Protein AF-A0A2L0ESJ8-F1 (afdb_monomer_lite)

Structure (mmCIF, N/CA/C/O backbone):
data_AF-A0A2L0ESJ8-F1
#
_entry.id   AF-A0A2L0ESJ8-F1
#
loop_
_atom_site.group_PDB
_atom_site.id
_atom_site.type_symbol
_atom_site.label_atom_id
_atom_site.label_alt_id
_atom_site.label_comp_id
_atom_site.label_asym_id
_atom_site.label_entity_id
_atom_site.label_seq_id
_atom_site.pdbx_PDB_ins_code
_atom_site.Cartn_x
_atom_site.Cartn_y
_atom_site.Cartn_z
_atom_site.occupancy
_atom_site.B_iso_or_equiv
_atom_site.auth_seq_id
_atom_site.auth_comp_id
_atom_site.auth_asym_id
_atom_site.auth_atom_id
_atom_site.pdbx_PDB_model_num
ATOM 1 N N . MET A 1 1 ? 37.384 6.787 6.455 1.00 62.94 1 MET A N 1
ATOM 2 C CA . MET A 1 1 ? 38.766 6.281 6.594 1.00 62.94 1 MET A CA 1
ATOM 3 C C . MET A 1 1 ? 39.810 7.393 6.524 1.00 62.94 1 MET A C 1
ATOM 5 O O . MET A 1 1 ? 40.419 7.627 7.553 1.00 62.94 1 MET A O 1
ATOM 9 N N . LEU A 1 2 ? 39.998 8.112 5.405 1.00 69.38 2 LEU A N 1
ATOM 10 C CA . LEU A 1 2 ? 41.003 9.197 5.322 1.00 69.38 2 LEU A CA 1
ATOM 11 C C . LEU A 1 2 ? 40.814 10.285 6.403 1.00 69.38 2 LEU A C 1
ATOM 13 O O . LEU A 1 2 ? 41.789 10.764 6.967 1.00 69.38 2 LEU A O 1
ATOM 17 N N . ASP A 1 3 ? 39.564 10.606 6.761 1.00 67.75 3 ASP A N 1
ATOM 18 C CA . ASP A 1 3 ? 39.248 11.543 7.859 1.00 67.75 3 ASP A CA 1
ATOM 19 C C . ASP A 1 3 ? 39.531 10.955 9.253 1.00 67.75 3 ASP A C 1
ATOM 21 O O . ASP A 1 3 ? 39.924 11.665 10.174 1.00 67.75 3 ASP A O 1
ATOM 25 N N . ALA A 1 4 ? 39.332 9.640 9.399 1.00 60.56 4 ALA A N 1
ATOM 26 C CA . ALA A 1 4 ? 39.437 8.923 10.670 1.00 60.56 4 ALA A CA 1
ATOM 27 C C . ALA A 1 4 ? 40.888 8.553 11.014 1.00 60.56 4 ALA A C 1
ATOM 29 O O . ALA A 1 4 ? 41.285 8.648 12.168 1.00 60.56 4 ALA A O 1
ATOM 30 N N . LEU A 1 5 ? 41.675 8.157 10.010 1.00 60.28 5 LEU A N 1
ATOM 31 C CA . LEU A 1 5 ? 43.070 7.747 10.163 1.00 60.28 5 LEU A CA 1
ATOM 32 C C . LEU A 1 5 ? 44.046 8.907 9.932 1.00 60.28 5 LEU A C 1
ATOM 34 O O . LEU A 1 5 ? 45.167 8.846 10.416 1.00 60.28 5 LEU A O 1
ATOM 38 N N . ARG A 1 6 ? 43.639 9.965 9.209 1.00 65.56 6 ARG A N 1
ATOM 39 C CA . ARG A 1 6 ? 44.486 11.118 8.830 1.00 65.56 6 ARG A CA 1
ATOM 40 C C . ARG A 1 6 ? 45.819 10.742 8.162 1.00 65.56 6 ARG A C 1
ATOM 42 O O . ARG A 1 6 ? 46.753 11.537 8.167 1.00 65.56 6 ARG A O 1
ATOM 49 N N . VAL A 1 7 ? 45.898 9.553 7.564 1.00 71.25 7 VAL A N 1
ATOM 50 C CA . VAL A 1 7 ? 47.066 9.077 6.812 1.00 71.25 7 VAL A CA 1
ATOM 51 C C . VAL A 1 7 ? 46.772 9.185 5.311 1.00 71.25 7 VAL A C 1
ATOM 53 O O . VAL A 1 7 ? 45.700 8.742 4.889 1.00 71.25 7 VAL A O 1
ATOM 56 N N . PRO A 1 8 ? 47.685 9.754 4.500 1.00 73.94 8 PRO A N 1
ATOM 57 C CA . PRO A 1 8 ? 47.540 9.784 3.049 1.00 73.94 8 PRO A CA 1
ATOM 58 C C . PRO A 1 8 ? 47.730 8.385 2.443 1.00 73.94 8 PRO A C 1
ATOM 60 O O . PRO A 1 8 ? 48.713 7.699 2.730 1.00 73.94 8 PRO A O 1
ATOM 63 N N . MET A 1 9 ? 46.802 7.961 1.586 1.00 75.56 9 MET A N 1
ATOM 64 C CA . MET A 1 9 ? 46.769 6.606 1.013 1.00 75.56 9 MET A CA 1
ATOM 65 C C . MET A 1 9 ? 46.593 6.648 -0.502 1.00 75.56 9 MET A C 1
ATOM 67 O O . MET A 1 9 ? 45.941 7.552 -1.023 1.00 75.56 9 MET A O 1
ATOM 71 N N . THR A 1 10 ? 47.148 5.679 -1.225 1.00 78.25 10 THR A N 1
ATOM 72 C CA . THR A 1 10 ? 46.890 5.549 -2.668 1.00 78.25 10 THR A CA 1
ATOM 73 C C . THR A 1 10 ? 45.455 5.074 -2.921 1.00 78.25 10 THR A C 1
ATOM 75 O O . THR A 1 10 ? 44.814 4.489 -2.047 1.00 78.25 10 THR A O 1
ATOM 78 N N . ALA A 1 11 ? 44.928 5.300 -4.128 1.00 71.06 11 ALA A N 1
ATOM 79 C CA . ALA A 1 11 ? 43.601 4.797 -4.501 1.00 71.06 11 ALA A CA 1
ATOM 80 C C . ALA A 1 11 ? 43.500 3.264 -4.365 1.00 71.06 11 ALA A C 1
ATOM 82 O O . ALA A 1 11 ? 42.467 2.749 -3.949 1.00 71.06 11 ALA A O 1
ATOM 83 N N . GLU A 1 12 ? 44.590 2.549 -4.649 1.00 69.62 12 GLU A N 1
ATOM 84 C CA . GLU A 1 12 ? 44.679 1.093 -4.525 1.00 69.62 12 GLU A CA 1
ATOM 85 C C . GLU A 1 12 ? 44.703 0.629 -3.060 1.00 69.62 12 GLU A C 1
ATOM 87 O O . GLU A 1 12 ? 44.015 -0.328 -2.706 1.00 69.62 12 GLU A O 1
ATOM 92 N N . GLU A 1 13 ? 45.412 1.340 -2.177 1.00 69.94 13 GLU A N 1
ATOM 93 C CA . GLU A 1 13 ? 45.388 1.088 -0.729 1.00 69.94 13 GLU A CA 1
ATOM 94 C C . GLU A 1 13 ? 43.987 1.332 -0.145 1.00 69.94 13 GLU A C 1
ATOM 96 O O . GLU A 1 13 ? 43.500 0.536 0.660 1.00 69.94 13 GLU A O 1
ATOM 101 N N . ILE A 1 14 ? 43.307 2.397 -0.588 1.00 72.31 14 ILE A N 1
ATOM 102 C CA . ILE A 1 14 ? 41.934 2.714 -0.176 1.00 72.31 14 ILE A CA 1
ATOM 103 C C . ILE A 1 14 ? 40.966 1.626 -0.646 1.00 72.31 14 ILE A C 1
ATOM 105 O O . ILE A 1 14 ? 40.153 1.147 0.143 1.00 72.31 14 ILE A O 1
ATOM 109 N N . GLU A 1 15 ? 41.070 1.202 -1.905 1.00 68.88 15 GLU A N 1
ATOM 110 C CA . GLU A 1 15 ? 40.248 0.124 -2.457 1.00 68.88 15 GLU A CA 1
ATOM 111 C C . GLU A 1 15 ? 40.464 -1.202 -1.740 1.00 68.88 15 GLU A C 1
ATOM 113 O O . GLU A 1 15 ? 39.500 -1.902 -1.431 1.00 68.88 15 GLU A O 1
ATOM 118 N N . THR A 1 16 ? 41.720 -1.531 -1.447 1.00 69.06 16 THR A N 1
ATOM 119 C CA . THR A 1 16 ? 42.097 -2.755 -0.736 1.00 69.06 16 THR A CA 1
ATOM 120 C C . THR A 1 16 ? 41.561 -2.740 0.693 1.00 69.06 16 THR A C 1
ATOM 122 O O . THR A 1 16 ? 41.024 -3.738 1.168 1.00 69.06 16 THR A O 1
ATOM 125 N N . PHE A 1 17 ? 41.625 -1.595 1.372 1.00 61.38 17 PHE A N 1
ATOM 126 C CA . PHE A 1 17 ? 41.083 -1.450 2.718 1.00 61.38 17 PHE A CA 1
ATOM 127 C C . PHE A 1 17 ? 39.553 -1.540 2.743 1.00 61.38 17 PHE A C 1
ATOM 129 O O . PHE A 1 17 ? 38.984 -2.250 3.572 1.00 61.38 17 PHE A O 1
ATOM 136 N N . LEU A 1 18 ? 38.869 -0.866 1.814 1.00 63.09 18 LEU A N 1
ATOM 137 C CA . LEU A 1 18 ? 37.414 -0.963 1.686 1.00 63.09 18 LEU A CA 1
ATOM 138 C C . LEU A 1 18 ? 36.977 -2.382 1.282 1.00 63.09 18 LEU A C 1
ATOM 140 O O . LEU A 1 18 ? 35.897 -2.812 1.686 1.00 63.09 18 LEU A O 1
ATOM 144 N N . ALA A 1 19 ? 37.835 -3.136 0.579 1.00 64.19 19 ALA A N 1
ATOM 145 C CA . ALA A 1 19 ? 37.666 -4.572 0.325 1.00 64.19 19 ALA A CA 1
ATOM 146 C C . ALA A 1 19 ? 37.577 -5.424 1.570 1.00 64.19 19 ALA A C 1
ATOM 148 O O . ALA A 1 19 ? 36.774 -6.351 1.594 1.00 64.19 19 ALA A O 1
ATOM 149 N N . GLY A 1 20 ? 38.361 -5.094 2.590 1.00 54.94 20 GLY A N 1
ATOM 150 C CA . GLY A 1 20 ? 38.330 -5.812 3.855 1.00 54.94 20 GLY A CA 1
ATOM 151 C C . GLY A 1 20 ? 37.110 -5.496 4.722 1.00 54.94 20 GLY A C 1
ATOM 152 O O . GLY A 1 20 ? 36.836 -6.245 5.652 1.00 54.94 20 GLY A O 1
ATOM 153 N N . LEU A 1 21 ? 36.387 -4.402 4.453 1.00 52.81 21 LEU A N 1
ATOM 154 C CA . LEU A 1 21 ? 35.289 -3.932 5.309 1.00 52.81 21 LEU A CA 1
ATOM 155 C C . LEU A 1 21 ? 33.895 -4.210 4.747 1.00 52.81 21 LEU A C 1
ATOM 157 O O . LEU A 1 21 ? 32.955 -4.360 5.523 1.00 52.81 21 LEU A O 1
ATOM 161 N N . THR A 1 22 ? 33.736 -4.238 3.423 1.00 47.44 22 THR A N 1
ATOM 162 C CA . THR A 1 22 ? 32.439 -4.497 2.789 1.00 47.44 22 THR A CA 1
ATOM 163 C C . THR A 1 22 ? 32.584 -4.946 1.334 1.00 47.44 22 THR A C 1
ATOM 165 O O . THR A 1 22 ? 33.368 -4.398 0.549 1.00 47.44 22 THR A O 1
ATOM 168 N N . THR A 1 23 ? 31.779 -5.938 0.955 1.00 50.53 23 THR A N 1
ATOM 169 C CA . THR A 1 23 ? 31.648 -6.460 -0.413 1.00 50.53 23 THR A CA 1
ATOM 170 C C . THR A 1 23 ? 30.787 -5.562 -1.307 1.00 50.53 23 THR A C 1
ATOM 172 O O . THR A 1 23 ? 30.939 -5.590 -2.527 1.00 50.53 23 THR A O 1
ATOM 175 N N . TYR A 1 24 ? 29.931 -4.718 -0.722 1.00 46.62 24 TYR A N 1
ATOM 176 C CA . TYR A 1 24 ? 29.058 -3.789 -1.441 1.00 46.62 24 TYR A CA 1
ATOM 177 C C . TYR A 1 24 ? 29.695 -2.399 -1.492 1.00 46.62 24 TYR A C 1
ATOM 179 O O . TYR A 1 24 ? 29.490 -1.574 -0.599 1.00 46.62 24 TYR A O 1
ATOM 187 N N . ARG A 1 25 ? 30.487 -2.131 -2.537 1.00 59.00 25 ARG A N 1
ATOM 188 C CA . ARG A 1 25 ? 31.046 -0.794 -2.781 1.00 59.00 25 ARG A CA 1
ATOM 189 C C . ARG A 1 25 ? 31.186 -0.463 -4.261 1.00 59.00 25 ARG A C 1
ATOM 191 O O . ARG A 1 25 ? 31.434 -1.338 -5.089 1.00 59.00 25 ARG A O 1
ATOM 198 N N . GLU A 1 26 ? 31.091 0.825 -4.572 1.00 56.50 26 GLU A N 1
ATOM 199 C CA . GLU A 1 26 ? 31.509 1.355 -5.867 1.00 56.50 26 GLU A CA 1
ATOM 200 C C . GLU A 1 26 ? 33.034 1.467 -5.908 1.00 56.50 26 GLU A C 1
ATOM 202 O O . GLU A 1 26 ? 33.638 2.035 -4.999 1.00 56.50 26 GLU A O 1
ATOM 207 N N . ARG A 1 27 ? 33.654 0.936 -6.968 1.00 59.41 27 ARG A N 1
ATOM 208 C CA . ARG A 1 27 ? 35.095 1.095 -7.192 1.00 59.41 27 ARG A CA 1
ATOM 209 C C . ARG A 1 27 ? 35.412 2.548 -7.537 1.00 59.41 27 ARG A C 1
ATOM 211 O O . ARG A 1 27 ? 34.757 3.144 -8.395 1.00 59.41 27 ARG A O 1
ATOM 218 N N . LEU A 1 28 ? 36.462 3.086 -6.930 1.00 58.44 28 LEU A N 1
ATOM 219 C CA . LEU A 1 28 ? 37.058 4.372 -7.255 1.00 58.44 28 LEU A CA 1
ATOM 220 C C . LEU A 1 28 ? 37.534 4.351 -8.712 1.00 58.44 28 LEU A C 1
ATOM 222 O O . LEU A 1 28 ? 38.564 3.779 -9.058 1.00 58.44 28 LEU A O 1
ATOM 226 N N . GLY A 1 29 ? 36.735 4.963 -9.582 1.00 54.94 29 GLY A N 1
ATOM 227 C CA . GLY A 1 29 ? 37.016 5.126 -11.004 1.00 54.94 29 GLY A CA 1
ATOM 228 C C . GLY A 1 29 ? 37.050 6.599 -11.420 1.00 54.94 29 GLY A C 1
ATOM 229 O O . GLY A 1 29 ? 36.865 7.486 -10.586 1.00 54.94 29 GLY A O 1
ATOM 230 N N . PRO A 1 30 ? 37.205 6.894 -12.722 1.00 52.62 30 PRO A N 1
ATOM 231 C CA . PRO A 1 30 ? 37.341 8.262 -13.238 1.00 52.62 30 PRO A CA 1
ATOM 232 C C . PRO A 1 30 ? 36.185 9.210 -12.873 1.00 52.62 30 PRO A C 1
ATOM 234 O O . PRO A 1 30 ? 36.358 10.423 -12.888 1.00 52.62 30 PRO A O 1
ATOM 237 N N . ARG A 1 31 ? 35.002 8.662 -12.554 1.00 50.91 31 ARG A N 1
ATOM 238 C CA . ARG A 1 31 ? 33.790 9.421 -12.201 1.00 50.91 31 ARG A CA 1
ATOM 239 C C . ARG A 1 31 ? 33.672 9.771 -10.713 1.00 50.91 31 ARG A C 1
ATOM 241 O O . ARG A 1 31 ? 33.013 10.749 -10.387 1.00 50.91 31 ARG A O 1
ATOM 248 N N . ASN A 1 32 ? 34.326 9.006 -9.839 1.00 57.12 32 ASN A N 1
ATOM 249 C CA . ASN A 1 32 ? 34.179 9.100 -8.377 1.00 57.12 32 ASN A CA 1
ATOM 250 C C . ASN A 1 32 ? 35.543 9.318 -7.692 1.00 57.12 32 ASN A C 1
ATOM 252 O O . ASN A 1 32 ? 35.662 9.255 -6.471 1.00 57.12 32 ASN A O 1
ATOM 256 N N . GLY A 1 33 ? 36.587 9.493 -8.503 1.00 56.72 33 GLY A N 1
ATOM 257 C CA . GLY A 1 33 ? 37.974 9.579 -8.091 1.00 56.72 33 GLY A CA 1
ATOM 258 C C . GLY A 1 33 ? 38.477 11.017 -7.917 1.00 56.72 33 GLY A C 1
ATOM 259 O O . GLY A 1 33 ? 37.765 11.989 -8.180 1.00 56.72 33 GLY A O 1
ATOM 260 N N . PRO A 1 34 ? 39.749 11.161 -7.522 1.00 55.22 34 PRO A N 1
ATOM 261 C CA . PRO A 1 34 ? 40.374 12.417 -7.089 1.00 55.22 34 PRO A CA 1
ATOM 262 C C . PRO A 1 34 ? 40.530 13.502 -8.174 1.00 55.22 34 PRO A C 1
ATOM 264 O O . PRO A 1 34 ? 41.072 14.561 -7.890 1.00 55.22 34 PRO A O 1
ATOM 267 N N . GLY A 1 35 ? 40.068 13.265 -9.408 1.00 56.03 35 GLY A N 1
ATOM 268 C CA . GLY A 1 35 ? 40.131 14.233 -10.512 1.00 56.03 35 GLY A CA 1
ATOM 269 C C . GLY A 1 35 ? 38.873 15.090 -10.707 1.00 56.03 35 GLY A C 1
ATOM 270 O O . GLY A 1 35 ? 38.927 16.065 -11.447 1.00 56.03 35 GLY A O 1
ATOM 271 N N . MET A 1 36 ? 37.748 14.738 -10.071 1.00 54.06 36 MET A N 1
ATOM 272 C CA . MET A 1 36 ? 36.444 15.402 -10.276 1.00 54.06 36 MET A CA 1
ATOM 273 C C . MET A 1 36 ? 35.799 15.911 -8.977 1.00 54.06 36 MET A C 1
ATOM 275 O O . MET A 1 36 ? 34.728 16.513 -9.020 1.00 54.06 36 MET A O 1
ATOM 279 N N . SER A 1 37 ? 36.434 15.682 -7.823 1.00 65.31 37 SER A N 1
ATOM 280 C CA . SER A 1 37 ? 35.957 16.133 -6.513 1.00 65.31 37 SER A CA 1
ATOM 281 C C . SER A 1 37 ? 37.018 16.986 -5.824 1.00 65.31 37 SER A C 1
ATOM 283 O O . SER A 1 37 ? 38.173 16.587 -5.712 1.00 65.31 37 SER A O 1
ATOM 285 N N . ASP A 1 38 ? 36.598 18.140 -5.314 1.00 69.06 38 ASP A N 1
ATOM 286 C CA . ASP A 1 38 ? 37.400 19.077 -4.523 1.00 69.06 38 ASP A CA 1
ATOM 287 C C . ASP A 1 38 ? 37.726 18.566 -3.107 1.00 69.06 38 ASP A C 1
ATOM 289 O O . ASP A 1 38 ? 38.511 19.188 -2.387 1.00 69.06 38 ASP A O 1
ATOM 293 N N . LEU A 1 39 ? 37.138 17.429 -2.714 1.00 70.75 39 LEU A N 1
ATOM 294 C CA . LEU A 1 39 ? 37.306 16.785 -1.410 1.00 70.75 39 LEU A CA 1
ATOM 295 C C . LEU A 1 39 ? 38.690 16.166 -1.212 1.00 70.75 39 LEU A C 1
ATOM 297 O O . LEU A 1 39 ? 39.090 15.954 -0.065 1.00 70.75 39 LEU A O 1
ATOM 301 N N . PHE A 1 40 ? 39.414 15.871 -2.291 1.00 76.88 40 PHE A N 1
ATOM 302 C CA . PHE A 1 40 ? 40.703 15.188 -2.241 1.00 76.88 40 PHE A CA 1
ATOM 303 C C . PHE A 1 40 ? 41.832 16.107 -2.711 1.00 76.88 40 PHE A C 1
ATOM 305 O O . PHE A 1 40 ? 41.692 16.837 -3.686 1.00 76.88 40 PHE A O 1
ATOM 312 N N . LEU A 1 41 ? 42.974 16.036 -2.032 1.00 75.88 41 LEU A N 1
ATOM 313 C CA . LEU A 1 41 ? 44.249 16.561 -2.510 1.00 75.88 41 LEU A CA 1
ATOM 314 C C . LEU A 1 41 ? 45.115 15.378 -2.934 1.00 75.88 41 LEU A C 1
ATOM 316 O O . LEU A 1 41 ? 45.281 14.424 -2.167 1.00 75.88 41 LEU A O 1
ATOM 320 N N . MET A 1 42 ? 45.663 15.451 -4.144 1.00 77.44 42 MET A N 1
ATOM 321 C CA . MET A 1 42 ? 46.621 14.480 -4.663 1.00 77.44 42 MET A CA 1
ATOM 322 C C . MET A 1 42 ? 48.038 15.006 -4.430 1.00 77.44 42 MET A C 1
ATOM 324 O O . MET A 1 42 ? 48.371 16.095 -4.892 1.00 77.44 42 MET A O 1
ATOM 328 N N . GLY A 1 43 ? 48.842 14.255 -3.680 1.00 73.06 43 GLY A N 1
ATOM 329 C CA . GLY A 1 43 ? 50.270 14.524 -3.520 1.00 73.06 43 GLY A CA 1
ATOM 330 C C . GLY A 1 43 ? 51.062 14.158 -4.777 1.00 73.06 43 GLY A C 1
ATOM 331 O O . GLY A 1 43 ? 50.591 13.396 -5.621 1.00 73.06 43 GLY A O 1
ATOM 332 N N . GLU A 1 44 ? 52.287 14.676 -4.895 1.00 65.00 44 GLU A N 1
ATOM 333 C CA . GLU A 1 44 ? 53.202 14.374 -6.014 1.00 65.00 44 GLU A CA 1
ATOM 334 C C . GLU A 1 44 ? 53.591 12.884 -6.095 1.00 65.00 44 GLU A C 1
ATOM 336 O O . GLU A 1 44 ? 53.997 12.394 -7.144 1.00 65.00 44 GLU A O 1
ATOM 341 N N . ASP A 1 45 ? 53.415 12.147 -4.998 1.00 69.19 45 ASP A N 1
ATOM 342 C CA . ASP A 1 45 ? 53.616 10.703 -4.865 1.00 69.19 45 ASP A CA 1
ATOM 343 C C . ASP A 1 45 ? 52.371 9.869 -5.237 1.00 69.19 45 ASP A C 1
ATOM 345 O O . ASP A 1 45 ? 52.363 8.648 -5.074 1.00 69.19 45 ASP A O 1
ATOM 349 N N . GLY A 1 46 ? 51.302 10.514 -5.720 1.00 70.44 46 GLY A N 1
ATOM 350 C CA . GLY A 1 46 ? 50.043 9.864 -6.087 1.00 70.44 46 GLY A CA 1
ATOM 351 C C . GLY A 1 46 ? 49.179 9.440 -4.894 1.00 70.44 46 GLY A C 1
ATOM 352 O O . GLY A 1 46 ? 48.178 8.739 -5.081 1.00 70.44 46 GLY A O 1
ATOM 353 N N . ARG A 1 47 ? 49.526 9.848 -3.664 1.00 78.00 47 ARG A N 1
ATOM 354 C CA . ARG A 1 47 ? 48.720 9.571 -2.467 1.00 78.00 47 ARG A CA 1
ATOM 355 C C . ARG A 1 47 ? 47.622 10.616 -2.289 1.00 78.00 47 ARG A C 1
ATOM 357 O O . ARG A 1 47 ? 47.794 11.799 -2.575 1.00 78.00 47 ARG A O 1
ATOM 364 N N . LEU A 1 48 ? 46.478 10.168 -1.786 1.00 80.50 48 LEU A N 1
ATOM 365 C CA . LEU A 1 48 ? 45.290 10.980 -1.567 1.00 80.50 48 LEU A CA 1
ATOM 366 C C . LEU A 1 48 ? 45.159 11.367 -0.101 1.00 80.50 48 LEU A C 1
ATOM 368 O O . LEU A 1 48 ? 45.259 10.534 0.800 1.00 80.50 48 LEU A O 1
ATOM 372 N N . SER A 1 49 ? 44.867 12.641 0.122 1.00 79.69 49 SER A N 1
ATOM 373 C CA . SER A 1 49 ? 44.505 13.202 1.422 1.00 79.69 49 SER A CA 1
ATOM 374 C C . SER A 1 49 ? 43.203 13.992 1.301 1.00 79.69 49 SER A C 1
ATOM 376 O O . SER A 1 49 ? 42.782 14.337 0.199 1.00 79.69 49 SER A O 1
ATOM 378 N N . LEU A 1 50 ? 42.520 14.250 2.418 1.00 79.81 50 LEU A N 1
ATOM 379 C CA . LEU A 1 50 ? 41.327 15.098 2.393 1.00 79.81 50 LEU A CA 1
ATOM 380 C C . LEU A 1 50 ? 41.724 16.568 2.345 1.00 79.81 50 LEU A C 1
ATOM 382 O O . LEU A 1 50 ? 42.564 17.005 3.128 1.00 79.81 50 LEU A O 1
ATOM 386 N N . ASN A 1 51 ? 41.063 17.331 1.480 1.00 77.88 51 ASN A N 1
ATOM 387 C CA . ASN A 1 51 ? 41.191 18.777 1.428 1.00 77.88 51 ASN A CA 1
ATOM 388 C C . ASN A 1 51 ? 40.433 19.408 2.611 1.00 77.88 51 ASN A C 1
ATOM 390 O O . ASN A 1 51 ? 39.199 19.421 2.601 1.00 77.88 51 ASN A O 1
ATOM 394 N N . PRO A 1 52 ? 41.119 19.967 3.626 1.00 69.56 52 PRO A N 1
ATOM 395 C CA . PRO A 1 52 ? 40.454 20.535 4.797 1.00 69.56 52 PRO A CA 1
ATOM 396 C C . PRO A 1 52 ? 39.615 21.782 4.473 1.00 69.56 52 PRO A C 1
AT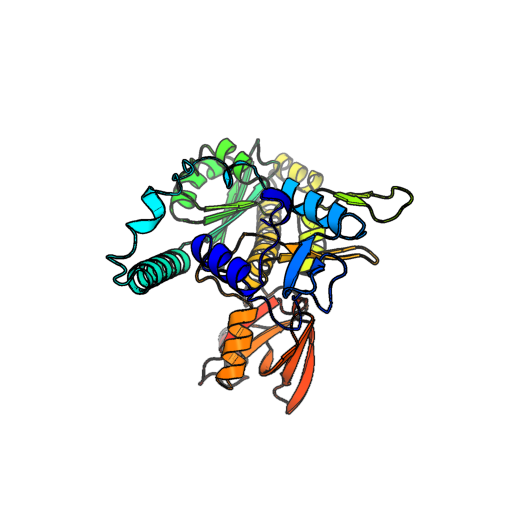OM 398 O O . PRO A 1 52 ? 38.742 22.133 5.265 1.00 69.56 52 PRO A O 1
ATOM 401 N N . GLY A 1 53 ? 39.866 22.437 3.332 1.00 68.38 53 GLY A N 1
ATOM 402 C CA . GLY A 1 53 ? 39.146 23.626 2.873 1.00 68.38 53 GLY A CA 1
ATOM 403 C C . GLY A 1 53 ? 37.963 23.350 1.940 1.00 68.38 53 GLY A C 1
ATOM 404 O O . GLY A 1 53 ? 37.309 24.302 1.520 1.00 68.38 53 GLY A O 1
ATOM 405 N N . ALA A 1 54 ? 37.673 22.089 1.598 1.00 75.50 54 ALA A N 1
ATOM 406 C CA . ALA A 1 54 ? 36.607 21.765 0.651 1.00 75.50 54 ALA A CA 1
ATOM 407 C C . ALA A 1 54 ? 35.207 22.047 1.242 1.00 75.50 54 ALA A C 1
ATOM 409 O O . ALA A 1 54 ? 34.867 21.487 2.293 1.00 75.50 54 ALA A O 1
ATOM 410 N N . PRO A 1 55 ? 34.347 22.843 0.571 1.00 66.81 55 PRO A N 1
ATOM 411 C CA . PRO A 1 55 ? 32.983 23.133 1.028 1.00 66.81 55 PRO A CA 1
ATOM 412 C C . PRO A 1 55 ? 32.136 21.873 1.273 1.00 66.81 55 PRO A C 1
ATOM 414 O O . PRO A 1 55 ? 31.315 21.838 2.192 1.00 66.81 55 PRO A O 1
ATOM 417 N N . GLY A 1 56 ? 32.369 20.809 0.496 1.00 67.62 56 GLY A N 1
ATOM 418 C CA . GLY A 1 56 ? 31.675 19.526 0.636 1.00 67.62 56 GLY A CA 1
ATOM 419 C C . GLY A 1 56 ? 32.072 18.703 1.872 1.00 67.62 56 GLY A C 1
ATOM 420 O O . GLY A 1 56 ? 31.338 17.792 2.259 1.00 67.62 56 GLY A O 1
ATOM 421 N N . LEU A 1 57 ? 33.190 19.017 2.540 1.00 73.50 57 LEU A N 1
ATOM 422 C CA . LEU A 1 57 ? 33.726 18.201 3.638 1.00 73.50 57 LEU A CA 1
ATOM 423 C C . LEU A 1 57 ? 32.828 18.232 4.882 1.00 73.50 57 LEU A C 1
ATOM 425 O O . LEU A 1 57 ? 32.666 17.226 5.577 1.00 73.50 57 LEU A O 1
ATOM 429 N N . VAL A 1 58 ? 32.204 19.379 5.160 1.00 69.75 58 VAL A N 1
ATOM 430 C CA . VAL A 1 58 ? 31.264 19.532 6.282 1.00 69.75 58 VAL A CA 1
ATOM 431 C C . VAL A 1 58 ? 29.988 18.727 6.029 1.00 69.75 58 VAL A C 1
ATOM 433 O O . VAL A 1 58 ? 29.501 18.056 6.940 1.00 69.75 58 VAL A O 1
ATOM 436 N N . ALA A 1 59 ? 29.478 18.743 4.793 1.00 65.06 59 ALA A N 1
ATOM 437 C CA . ALA A 1 59 ? 28.315 17.955 4.394 1.00 65.06 59 ALA A CA 1
ATOM 438 C C . ALA A 1 59 ? 28.600 16.447 4.493 1.00 65.06 59 ALA A C 1
ATOM 440 O O . ALA A 1 59 ? 27.806 15.717 5.085 1.00 65.06 59 ALA A O 1
ATOM 441 N N . MET A 1 60 ? 29.775 16.003 4.032 1.00 68.69 60 MET A N 1
ATOM 442 C CA . MET A 1 60 ? 30.236 14.617 4.167 1.00 68.69 60 MET A CA 1
ATOM 443 C C . MET A 1 60 ? 30.329 14.18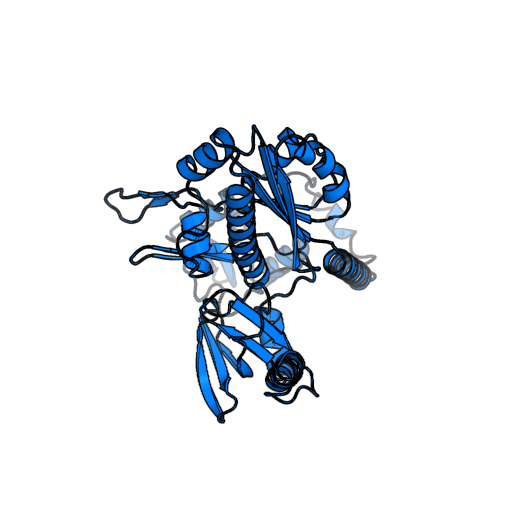7 5.640 1.00 68.69 60 MET A C 1
ATOM 445 O O . MET A 1 60 ? 29.759 13.170 6.028 1.00 68.69 60 MET A O 1
ATOM 449 N N . ARG A 1 61 ? 30.989 14.978 6.499 1.00 72.31 61 ARG A N 1
ATOM 450 C CA . ARG A 1 61 ? 31.105 14.679 7.941 1.00 72.31 61 ARG A CA 1
ATOM 451 C C . ARG A 1 61 ? 29.748 14.629 8.638 1.00 72.31 61 ARG A C 1
ATOM 453 O O . ARG A 1 61 ? 29.561 13.821 9.543 1.00 72.31 61 ARG A O 1
ATOM 460 N N . ARG A 1 62 ? 28.799 15.476 8.229 1.00 63.16 62 ARG A N 1
ATOM 461 C CA . ARG A 1 62 ? 27.432 15.476 8.763 1.00 63.16 62 ARG A CA 1
ATOM 462 C C . ARG A 1 62 ? 26.657 14.230 8.338 1.00 63.16 62 ARG A C 1
ATOM 464 O O . ARG A 1 62 ? 25.993 13.644 9.184 1.00 63.16 62 ARG A O 1
ATOM 471 N N . ALA A 1 63 ? 26.794 13.805 7.082 1.00 58.50 63 ALA A N 1
ATOM 472 C CA . ALA A 1 63 ? 26.196 12.570 6.577 1.00 58.50 63 ALA A CA 1
ATOM 473 C C . ALA A 1 63 ? 26.738 11.335 7.315 1.00 58.50 63 ALA A C 1
ATOM 475 O O . ALA A 1 63 ? 25.965 10.481 7.730 1.00 58.50 63 ALA A O 1
ATOM 476 N N . VAL A 1 64 ? 28.050 11.290 7.572 1.00 58.97 64 VAL A N 1
ATOM 477 C CA . VAL A 1 64 ? 28.685 10.194 8.324 1.00 58.97 64 VAL A CA 1
ATOM 478 C C . VAL A 1 64 ? 28.280 10.199 9.804 1.00 58.97 64 VAL A C 1
ATOM 480 O O . VAL A 1 64 ? 28.037 9.140 10.368 1.00 58.97 64 VAL A O 1
ATOM 483 N N . ARG A 1 65 ? 28.158 11.371 10.445 1.00 56.88 65 ARG A N 1
ATOM 484 C CA . ARG A 1 65 ? 27.683 11.483 11.842 1.00 56.88 65 ARG A CA 1
ATOM 485 C C . ARG A 1 65 ? 26.198 11.163 12.018 1.00 56.88 65 ARG A C 1
ATOM 487 O O . ARG A 1 65 ? 25.792 10.860 13.132 1.00 56.88 65 ARG A O 1
ATOM 494 N N . GLY A 1 66 ? 25.403 11.267 10.953 1.00 46.41 66 GLY A N 1
ATOM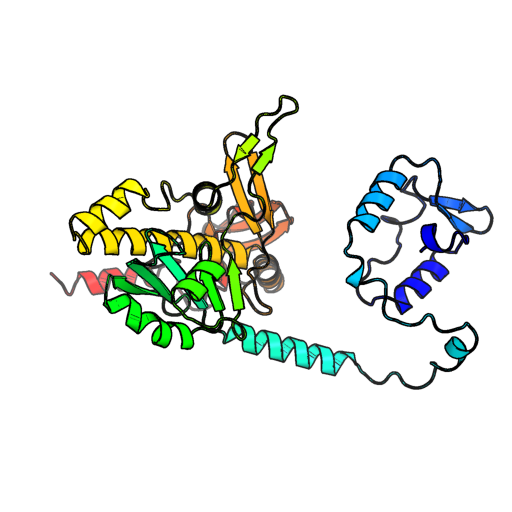 495 C CA . GLY A 1 66 ? 23.988 10.891 10.944 1.00 46.41 66 GLY A CA 1
ATOM 496 C C . GLY A 1 66 ? 23.747 9.381 10.859 1.00 46.41 66 GLY A C 1
ATOM 497 O O . GLY A 1 66 ? 22.600 8.958 10.955 1.00 46.41 66 GLY A O 1
ATOM 498 N N . LEU A 1 67 ? 24.801 8.572 10.689 1.00 46.69 67 LEU A N 1
ATOM 499 C CA . LEU A 1 67 ? 24.712 7.114 10.742 1.00 46.69 67 LEU A CA 1
ATOM 500 C C . LEU A 1 67 ? 24.646 6.648 12.214 1.00 46.69 67 LEU A C 1
ATOM 502 O O . LEU A 1 67 ? 25.469 7.092 13.022 1.00 46.69 67 LEU A O 1
ATOM 506 N N . PRO A 1 68 ? 23.708 5.757 12.592 1.00 36.25 68 PRO A N 1
ATOM 507 C CA . PRO A 1 68 ? 23.604 5.247 13.959 1.00 36.25 68 PRO A CA 1
ATOM 508 C C . PRO A 1 68 ? 24.913 4.586 14.429 1.00 36.25 68 PRO A C 1
ATOM 510 O O . PRO A 1 68 ? 25.463 3.721 13.749 1.00 36.25 68 PRO A O 1
ATOM 513 N N . HIS A 1 69 ? 25.402 4.955 15.621 1.00 38.69 69 HIS A N 1
ATOM 514 C CA . HIS A 1 69 ? 26.644 4.429 16.221 1.00 38.69 69 HIS A CA 1
ATOM 515 C C . HIS A 1 69 ? 26.651 2.907 16.481 1.00 38.69 69 HIS A C 1
ATOM 517 O O . HIS A 1 69 ? 27.718 2.346 16.721 1.00 38.69 69 HIS A O 1
ATOM 523 N N . ALA A 1 70 ? 25.510 2.221 16.365 1.00 35.81 70 ALA A N 1
ATOM 524 C CA . ALA A 1 70 ? 25.396 0.770 16.541 1.00 35.81 70 ALA A CA 1
ATOM 525 C C . ALA A 1 70 ? 26.084 -0.067 15.436 1.00 35.81 70 ALA A C 1
ATOM 527 O O . ALA A 1 70 ? 26.189 -1.278 15.570 1.00 35.81 70 ALA A O 1
ATOM 528 N N . VAL A 1 71 ? 26.585 0.557 14.362 1.00 39.69 71 VAL A N 1
ATOM 529 C CA . VAL A 1 71 ? 27.334 -0.131 13.285 1.00 39.69 71 VAL A CA 1
ATOM 530 C C . VAL A 1 71 ? 28.858 0.053 13.418 1.00 39.69 71 VAL A C 1
ATOM 532 O O . VAL A 1 71 ? 29.623 -0.548 12.669 1.00 39.69 71 VAL A O 1
ATOM 535 N N . LEU A 1 72 ? 29.339 0.861 14.374 1.00 37.31 72 LEU A N 1
ATOM 536 C CA . LEU A 1 72 ? 30.762 1.231 14.467 1.00 37.31 72 LEU A CA 1
ATOM 537 C C . LEU A 1 72 ? 31.480 0.803 15.756 1.00 37.31 72 LEU A C 1
ATOM 539 O O . LEU A 1 72 ? 32.697 0.965 15.823 1.00 37.31 72 LEU A O 1
ATOM 543 N N . VAL A 1 73 ? 30.794 0.237 16.754 1.00 38.66 73 VAL A N 1
ATOM 544 C CA . VAL A 1 73 ? 31.435 -0.186 18.013 1.00 38.66 73 VAL A CA 1
ATOM 545 C C . VAL A 1 73 ? 30.864 -1.517 18.501 1.00 38.66 73 VAL A C 1
ATOM 547 O O . VAL A 1 73 ? 29.985 -1.529 19.346 1.00 38.66 73 VAL A O 1
ATOM 550 N N . GLU A 1 74 ? 31.362 -2.625 17.947 1.00 33.19 74 GLU A N 1
ATOM 551 C CA . GLU A 1 74 ? 31.577 -3.901 18.665 1.00 33.19 74 GLU A CA 1
ATOM 552 C C . GLU A 1 74 ? 32.310 -4.911 17.762 1.00 33.19 74 GLU A C 1
ATOM 554 O O . GLU A 1 74 ? 31.853 -6.010 17.468 1.00 33.19 74 GLU A O 1
ATOM 559 N N . ARG A 1 75 ? 33.487 -4.529 17.267 1.00 37.72 75 ARG A N 1
ATOM 560 C CA . ARG A 1 75 ? 34.510 -5.502 16.876 1.00 37.72 75 ARG A CA 1
ATOM 561 C C . ARG A 1 75 ? 35.829 -4.953 17.374 1.00 37.72 75 ARG A C 1
ATOM 563 O O . ARG A 1 75 ? 36.281 -3.910 16.904 1.00 37.72 75 ARG A O 1
ATOM 570 N N . GLU A 1 76 ? 36.352 -5.604 18.407 1.00 35.94 76 GLU A N 1
ATOM 571 C CA . GLU A 1 76 ? 37.664 -5.343 18.987 1.00 35.94 76 GLU A CA 1
ATOM 572 C C . GLU A 1 76 ? 38.672 -5.099 17.863 1.00 35.94 76 GLU A C 1
ATOM 574 O O . GLU A 1 76 ? 38.748 -5.873 16.909 1.00 35.94 76 GLU A O 1
ATOM 579 N N . GLN A 1 77 ? 39.383 -3.974 17.932 1.00 38.41 77 GLN A N 1
ATOM 580 C CA . GLN A 1 77 ? 40.388 -3.624 16.937 1.00 38.41 77 GLN A CA 1
ATOM 581 C C . GLN A 1 77 ? 41.501 -4.679 16.996 1.00 38.41 77 GLN A C 1
ATOM 583 O O . GLN A 1 77 ? 42.201 -4.734 18.010 1.00 38.41 77 GLN A O 1
ATOM 588 N N . PRO A 1 78 ? 41.695 -5.507 15.953 1.00 38.00 78 PRO A N 1
ATOM 589 C CA . PRO A 1 78 ? 42.776 -6.470 15.966 1.00 38.00 78 PRO A CA 1
ATOM 590 C C . PRO A 1 78 ? 44.095 -5.721 15.805 1.00 38.00 78 PRO A C 1
ATOM 592 O O . PRO A 1 78 ? 44.233 -4.802 14.990 1.00 38.00 78 PRO A O 1
ATOM 595 N N . THR A 1 79 ? 45.080 -6.110 16.606 1.00 42.69 79 THR A N 1
ATOM 596 C CA . THR A 1 79 ? 46.399 -5.472 16.590 1.00 42.69 79 THR A CA 1
ATOM 597 C C . THR A 1 79 ? 47.144 -5.921 15.328 1.00 42.69 79 THR A C 1
ATOM 599 O O . THR A 1 79 ? 46.993 -7.057 14.878 1.00 42.69 79 THR A O 1
ATOM 602 N N . ALA A 1 80 ? 47.991 -5.063 14.750 1.00 40.34 80 ALA A N 1
ATOM 603 C CA . ALA A 1 80 ? 48.682 -5.290 13.468 1.00 40.34 80 ALA A CA 1
ATOM 604 C C . ALA A 1 80 ? 49.512 -6.600 13.369 1.00 40.34 80 ALA A C 1
ATOM 606 O O . ALA A 1 80 ? 49.938 -6.992 12.280 1.00 40.34 80 ALA A O 1
ATOM 607 N N . SER A 1 81 ? 49.749 -7.297 14.483 1.00 36.66 81 SER A N 1
ATOM 608 C CA . SER A 1 81 ? 50.372 -8.623 14.533 1.00 36.66 81 SER A CA 1
ATOM 609 C C . SER A 1 81 ? 49.424 -9.784 14.191 1.00 36.66 81 SER A C 1
ATOM 611 O O . SER A 1 81 ? 49.897 -10.793 13.676 1.00 36.66 81 SER A O 1
ATOM 613 N N . GLU A 1 82 ? 48.112 -9.653 14.405 1.00 39.75 82 GLU A N 1
ATOM 614 C CA . GLU A 1 82 ? 47.113 -10.712 14.149 1.00 39.75 82 GLU A CA 1
ATOM 615 C C . GLU A 1 82 ? 46.655 -10.748 12.681 1.00 39.75 82 GLU A C 1
ATOM 617 O O . GLU A 1 82 ? 46.297 -11.800 12.149 1.00 39.75 82 GLU A O 1
ATOM 622 N N . MET A 1 83 ? 46.785 -9.625 11.969 1.00 38.78 83 MET A N 1
ATOM 623 C CA . MET A 1 83 ? 46.377 -9.481 10.564 1.00 38.78 83 MET A CA 1
ATOM 624 C C . MET A 1 83 ? 47.253 -10.258 9.565 1.00 38.78 83 MET A C 1
ATOM 626 O O . MET A 1 83 ? 46.890 -10.380 8.399 1.00 38.78 83 MET A O 1
ATOM 630 N N . ARG A 1 84 ? 48.395 -10.820 9.991 1.00 36.50 84 ARG A N 1
ATOM 631 C CA . ARG A 1 84 ? 49.264 -11.637 9.118 1.00 36.50 84 ARG A CA 1
ATOM 632 C C . ARG A 1 84 ? 48.861 -13.113 9.028 1.00 36.50 84 ARG A C 1
ATOM 634 O O . ARG A 1 84 ? 49.372 -13.806 8.154 1.00 36.50 84 ARG A O 1
ATOM 641 N N . CYS A 1 85 ? 47.962 -13.601 9.887 1.00 29.83 85 CYS A N 1
ATOM 642 C CA . CYS A 1 85 ? 47.631 -15.032 9.962 1.00 29.83 85 CYS A CA 1
ATOM 643 C C . CYS A 1 85 ? 46.367 -15.441 9.167 1.00 29.83 85 CYS A C 1
ATOM 645 O O . CYS A 1 85 ? 46.119 -16.628 8.969 1.00 29.83 85 CYS A O 1
ATOM 647 N N . VAL A 1 86 ? 45.591 -14.494 8.625 1.00 37.69 86 VAL A N 1
ATOM 648 C CA . VAL A 1 86 ? 44.313 -14.769 7.926 1.00 37.69 86 VAL A CA 1
ATOM 649 C C . VAL A 1 86 ? 44.512 -15.024 6.419 1.00 37.69 86 VAL A C 1
ATOM 651 O O . VAL A 1 86 ? 43.786 -14.511 5.579 1.00 37.69 86 VAL A O 1
ATOM 654 N N . VAL A 1 87 ? 45.530 -15.804 6.040 1.00 39.09 87 VAL A N 1
ATOM 655 C CA . VAL A 1 87 ? 45.776 -16.189 4.626 1.00 39.09 87 VAL A CA 1
ATOM 656 C C . VAL A 1 87 ? 45.388 -17.649 4.348 1.00 39.09 87 VAL A C 1
ATOM 658 O O . VAL A 1 87 ? 45.547 -18.147 3.238 1.00 39.09 87 VAL A O 1
ATOM 661 N N . ARG A 1 88 ? 44.817 -18.381 5.312 1.00 40.12 88 ARG A N 1
ATOM 662 C CA . ARG A 1 88 ? 44.427 -19.784 5.087 1.00 40.12 88 ARG A CA 1
ATOM 663 C C . ARG A 1 88 ? 43.041 -20.132 5.613 1.00 40.12 88 ARG A C 1
ATOM 665 O O . ARG A 1 88 ? 42.915 -20.743 6.667 1.00 40.12 88 ARG A O 1
ATOM 672 N N . ARG A 1 89 ? 42.037 -19.790 4.800 1.00 37.50 89 ARG A N 1
ATOM 673 C CA . ARG A 1 89 ? 40.904 -20.628 4.344 1.00 37.50 89 ARG A CA 1
ATOM 674 C C . ARG A 1 89 ? 39.760 -19.706 3.927 1.00 37.50 89 ARG A C 1
ATOM 676 O O . ARG A 1 89 ? 38.975 -19.281 4.760 1.00 37.50 89 ARG A O 1
ATOM 683 N N . VAL A 1 90 ? 39.683 -19.420 2.632 1.00 43.81 90 VAL A N 1
ATOM 684 C CA . VAL A 1 90 ? 38.450 -18.960 1.991 1.00 43.81 90 VAL A CA 1
ATOM 685 C C . VAL A 1 90 ? 38.049 -20.080 1.037 1.00 43.81 90 VAL A C 1
ATOM 687 O O . VAL A 1 90 ? 38.648 -20.250 -0.019 1.00 43.81 90 VAL A O 1
ATOM 690 N N . GLU A 1 91 ? 37.097 -20.893 1.477 1.00 41.44 91 GLU A N 1
ATOM 691 C CA . GLU A 1 91 ? 36.258 -21.763 0.644 1.00 41.44 91 GLU A CA 1
ATOM 692 C C . GLU A 1 91 ? 34.793 -21.290 0.853 1.00 41.44 91 GLU A C 1
ATOM 694 O O . GLU A 1 91 ? 34.527 -20.576 1.820 1.00 41.44 91 GLU A O 1
ATOM 699 N N . PRO A 1 92 ? 33.858 -21.552 -0.077 1.00 47.44 92 PRO A N 1
ATOM 700 C CA . PRO A 1 92 ? 32.991 -20.543 -0.700 1.00 47.44 92 PRO A CA 1
ATOM 701 C C . PRO A 1 92 ? 31.775 -20.121 0.150 1.00 47.44 92 PRO A C 1
ATOM 703 O O . PRO A 1 92 ? 30.789 -20.848 0.259 1.00 47.44 92 PRO A O 1
ATOM 706 N N . GLU A 1 93 ? 31.794 -18.895 0.680 1.00 50.53 93 GLU A N 1
ATOM 707 C CA . GLU A 1 93 ? 30.648 -18.263 1.364 1.00 50.53 93 GLU A CA 1
ATOM 708 C C . GLU A 1 93 ? 29.524 -17.842 0.389 1.00 50.53 93 GLU A C 1
ATOM 710 O O . GLU A 1 93 ? 28.361 -17.757 0.787 1.00 50.53 93 GLU A O 1
ATOM 715 N N . SER A 1 94 ? 29.827 -17.682 -0.909 1.00 58.72 94 SER A N 1
ATOM 716 C CA . SER A 1 94 ? 28.872 -17.216 -1.932 1.00 58.72 94 SER A CA 1
ATOM 717 C C . SER A 1 94 ? 27.658 -18.123 -2.098 1.00 58.72 94 SER A C 1
ATOM 719 O O . SER A 1 94 ? 26.542 -17.644 -2.287 1.00 58.72 94 SER A O 1
ATOM 721 N N . ASP A 1 95 ? 27.849 -19.437 -2.011 1.00 62.22 95 ASP A N 1
ATOM 722 C CA . ASP A 1 95 ? 26.802 -20.404 -2.342 1.00 62.22 95 ASP A CA 1
ATOM 723 C C . ASP A 1 95 ? 25.856 -20.635 -1.165 1.00 62.22 95 ASP A C 1
ATOM 725 O O . ASP A 1 95 ? 24.692 -20.978 -1.361 1.00 62.22 95 ASP A O 1
ATOM 729 N N . ALA A 1 96 ? 26.348 -20.478 0.065 1.00 64.94 96 ALA A N 1
ATOM 730 C CA . ALA A 1 96 ? 25.536 -20.551 1.275 1.00 64.94 96 ALA A CA 1
ATOM 731 C C . ALA A 1 96 ? 24.692 -19.282 1.442 1.00 64.94 96 ALA A C 1
ATOM 733 O O . ALA A 1 96 ? 23.504 -19.383 1.734 1.00 64.94 96 ALA A O 1
ATOM 734 N N . GLU A 1 97 ? 25.271 -18.108 1.180 1.00 67.31 97 GLU A N 1
ATOM 735 C CA . GLU A 1 97 ? 24.555 -16.830 1.214 1.00 67.31 97 GLU A CA 1
ATOM 736 C C . GLU A 1 97 ? 23.522 -16.732 0.081 1.00 67.31 97 GLU A C 1
ATOM 738 O O . GLU A 1 97 ? 22.378 -16.359 0.321 1.00 67.31 97 GLU A O 1
ATOM 743 N N . THR A 1 98 ? 23.866 -17.183 -1.132 1.00 71.62 98 THR A N 1
ATOM 744 C CA . THR A 1 98 ? 22.911 -17.259 -2.254 1.00 71.62 98 THR A CA 1
ATOM 745 C C . THR A 1 98 ? 21.768 -18.227 -1.953 1.00 71.62 98 THR A C 1
ATOM 747 O O . THR A 1 98 ? 20.610 -17.892 -2.190 1.00 71.62 98 THR A O 1
ATOM 750 N N . ARG A 1 99 ? 22.061 -19.407 -1.384 1.00 70.56 99 ARG A N 1
ATOM 751 C CA . ARG A 1 99 ? 21.019 -20.351 -0.944 1.00 70.56 99 ARG A CA 1
ATOM 752 C C . ARG A 1 99 ? 20.143 -19.755 0.151 1.00 70.56 99 ARG A C 1
ATOM 754 O O . ARG A 1 99 ? 18.928 -19.873 0.067 1.00 70.56 99 ARG A O 1
ATOM 761 N N . ARG A 1 100 ? 20.734 -19.070 1.133 1.00 69.25 100 ARG A N 1
ATOM 762 C CA . ARG A 1 100 ? 19.994 -18.422 2.220 1.00 69.25 100 ARG A CA 1
ATOM 763 C C . ARG A 1 100 ? 19.083 -17.310 1.707 1.00 69.25 100 ARG A C 1
ATOM 765 O O . ARG A 1 100 ? 17.938 -17.224 2.132 1.00 69.25 100 ARG A O 1
ATOM 772 N N . ASN A 1 101 ? 19.570 -16.491 0.781 1.00 69.81 101 ASN A N 1
ATOM 773 C CA . ASN A 1 101 ? 18.777 -15.435 0.160 1.00 69.81 101 ASN A CA 1
ATOM 774 C C . ASN A 1 101 ? 17.643 -16.023 -0.685 1.00 69.81 101 ASN A C 1
ATOM 776 O O . ASN A 1 101 ? 16.513 -15.570 -0.556 1.00 69.81 101 ASN A O 1
ATOM 780 N N . ALA A 1 102 ? 17.903 -17.086 -1.451 1.00 74.12 102 ALA A N 1
ATOM 781 C CA . ALA A 1 102 ? 16.868 -17.793 -2.204 1.00 74.12 102 ALA A CA 1
ATOM 782 C C . ALA A 1 102 ? 15.805 -18.434 -1.288 1.00 74.12 102 ALA A C 1
ATOM 784 O O . ALA A 1 102 ? 14.617 -18.378 -1.591 1.00 74.12 102 ALA A O 1
ATOM 785 N N . GLU A 1 103 ? 16.205 -19.004 -0.146 1.00 73.75 103 GLU A N 1
ATOM 786 C CA . GLU A 1 103 ? 15.275 -19.515 0.871 1.00 73.75 103 GLU A CA 1
ATOM 787 C C . GLU A 1 103 ? 14.402 -18.395 1.458 1.00 73.75 103 GLU A C 1
ATOM 789 O O . GLU A 1 103 ? 13.197 -18.574 1.620 1.00 73.75 103 GLU A O 1
ATOM 794 N N . LEU A 1 104 ? 14.988 -17.233 1.762 1.00 73.94 104 LEU A N 1
ATOM 795 C CA . LEU A 1 104 ? 14.252 -16.076 2.280 1.00 73.94 104 LEU A CA 1
ATOM 796 C C . LEU A 1 104 ? 13.291 -15.490 1.239 1.00 73.94 104 LEU A C 1
ATOM 798 O O . LEU A 1 104 ? 12.162 -15.151 1.588 1.00 73.94 104 LEU A O 1
ATOM 802 N N . GLU A 1 105 ? 13.712 -15.409 -0.024 1.00 76.81 105 GLU A N 1
ATOM 803 C CA . GLU A 1 105 ? 12.857 -15.014 -1.148 1.00 76.81 105 GLU A CA 1
ATOM 804 C C . GLU A 1 105 ? 11.679 -15.979 -1.321 1.00 76.81 105 GLU A C 1
ATOM 806 O O . GLU A 1 105 ? 10.547 -15.540 -1.522 1.00 76.81 105 GLU A O 1
ATOM 811 N N . GLU A 1 106 ? 11.910 -17.289 -1.194 1.00 73.56 106 GLU A N 1
ATOM 812 C CA . GLU A 1 106 ? 10.851 -18.297 -1.273 1.00 73.56 106 GLU A CA 1
ATOM 813 C C . GLU A 1 106 ? 9.838 -18.142 -0.131 1.00 73.56 106 GLU A C 1
ATOM 815 O O . GLU A 1 106 ? 8.629 -18.112 -0.371 1.00 73.56 106 GLU A O 1
ATOM 820 N N . ILE A 1 107 ? 10.320 -17.974 1.106 1.00 74.69 107 ILE A N 1
ATOM 821 C CA . ILE A 1 107 ? 9.468 -17.759 2.284 1.00 74.69 107 ILE A CA 1
ATOM 822 C C . ILE A 1 107 ? 8.629 -16.489 2.115 1.00 74.69 107 ILE A C 1
ATOM 824 O O . ILE A 1 107 ? 7.417 -16.510 2.324 1.00 74.69 107 ILE A O 1
ATOM 828 N N . ALA A 1 108 ? 9.246 -15.384 1.703 1.00 74.94 108 ALA A N 1
ATOM 829 C CA . ALA A 1 108 ? 8.558 -14.112 1.517 1.00 74.94 108 ALA A CA 1
ATOM 830 C C . ALA A 1 108 ? 7.579 -14.120 0.327 1.00 74.94 108 ALA A C 1
ATOM 832 O O . ALA A 1 108 ? 6.548 -13.438 0.365 1.00 74.94 108 ALA A O 1
ATOM 833 N N . ARG A 1 109 ? 7.837 -14.935 -0.703 1.00 74.25 109 ARG A N 1
ATOM 834 C CA . ARG A 1 109 ? 6.884 -15.187 -1.792 1.00 74.25 109 ARG A CA 1
ATOM 835 C C . ARG A 1 109 ? 5.655 -15.960 -1.315 1.00 74.25 109 ARG A C 1
ATOM 837 O O . ARG A 1 109 ? 4.561 -15.718 -1.814 1.00 74.25 109 ARG A O 1
ATOM 844 N N . MET A 1 110 ? 5.827 -16.878 -0.365 1.00 81.62 110 MET A N 1
ATOM 845 C CA . MET A 1 110 ? 4.731 -17.654 0.226 1.00 81.62 110 MET A CA 1
ATOM 846 C C . MET A 1 110 ? 4.008 -16.930 1.372 1.00 81.62 110 MET A C 1
ATOM 848 O O . MET A 1 110 ? 2.947 -17.391 1.793 1.00 81.62 110 MET A O 1
ATOM 852 N N . ALA A 1 111 ? 4.560 -15.816 1.866 1.00 85.88 111 ALA A N 1
ATOM 853 C CA . ALA A 1 111 ? 4.000 -15.057 2.978 1.00 85.88 111 ALA A CA 1
ATOM 854 C C . ALA A 1 111 ? 2.598 -14.521 2.656 1.00 85.88 111 ALA A C 1
ATOM 856 O O . ALA A 1 111 ? 2.409 -13.760 1.699 1.00 85.88 111 ALA A O 1
ATOM 857 N N . ARG A 1 112 ? 1.621 -14.866 3.499 1.00 91.44 112 ARG A N 1
ATOM 858 C CA . ARG A 1 112 ? 0.251 -14.359 3.379 1.00 91.44 112 ARG A CA 1
ATOM 859 C C . ARG A 1 112 ? 0.167 -12.955 3.954 1.00 91.44 112 ARG A C 1
ATOM 861 O O . ARG A 1 112 ? 0.551 -12.723 5.102 1.00 91.44 112 ARG A O 1
ATOM 868 N N . ARG A 1 113 ? -0.373 -12.023 3.172 1.00 94.12 113 ARG A N 1
ATOM 869 C CA . ARG A 1 113 ? -0.426 -10.597 3.526 1.00 94.12 113 ARG A CA 1
ATOM 870 C C . ARG A 1 113 ? -1.860 -10.145 3.786 1.00 94.12 113 ARG A C 1
ATOM 872 O O . ARG A 1 113 ? -2.769 -10.479 3.022 1.00 94.12 113 ARG A O 1
ATOM 879 N N . ALA A 1 114 ? -2.046 -9.337 4.825 1.00 96.56 114 ALA A N 1
ATOM 880 C CA . ALA A 1 114 ? -3.303 -8.655 5.101 1.00 96.56 114 ALA A CA 1
ATOM 881 C C . ALA A 1 114 ? -3.125 -7.141 5.222 1.00 96.56 114 ALA A C 1
ATOM 883 O O . ALA A 1 114 ? -2.114 -6.667 5.732 1.00 96.56 114 ALA A O 1
ATOM 884 N N . VAL A 1 115 ? -4.141 -6.390 4.795 1.00 97.81 115 VAL A N 1
ATOM 885 C CA . VAL A 1 115 ? -4.268 -4.949 5.051 1.00 97.81 115 VAL A CA 1
ATOM 886 C C . VAL A 1 115 ? -5.463 -4.718 5.966 1.00 97.81 115 VAL A C 1
ATOM 888 O O . VAL A 1 115 ? -6.556 -5.220 5.704 1.00 97.81 115 VAL A O 1
ATOM 891 N N . LEU A 1 116 ? -5.258 -3.966 7.040 1.00 97.19 116 LEU A N 1
ATOM 892 C CA . LEU A 1 116 ? -6.246 -3.700 8.075 1.00 97.19 116 LEU A CA 1
ATOM 893 C C . LEU A 1 116 ? -6.686 -2.241 8.032 1.00 97.19 116 LEU A C 1
ATOM 895 O O . LEU A 1 116 ? -5.879 -1.318 7.905 1.00 97.19 116 LEU A O 1
ATOM 899 N N . ARG A 1 117 ? -7.989 -2.037 8.221 1.00 97.06 117 ARG A N 1
ATOM 900 C CA . ARG A 1 117 ? -8.568 -0.744 8.581 1.00 97.06 117 ARG A CA 1
ATOM 901 C C . ARG A 1 117 ? -9.365 -0.907 9.863 1.00 97.06 117 ARG A C 1
ATOM 903 O O . ARG A 1 117 ? -10.298 -1.702 9.899 1.00 97.06 117 ARG A O 1
ATOM 910 N N . VAL A 1 118 ? -9.035 -0.105 10.868 1.00 95.56 118 VAL A N 1
ATOM 911 C CA . VAL A 1 118 ? -9.697 -0.117 12.177 1.00 95.56 118 VAL A CA 1
ATOM 912 C C . VAL A 1 118 ? -10.318 1.232 12.476 1.00 95.56 118 VAL A C 1
ATOM 914 O O . VAL A 1 118 ? -9.688 2.260 12.251 1.00 95.56 118 VAL A O 1
ATOM 917 N N . VAL A 1 119 ? -11.557 1.230 12.958 1.00 94.19 119 VAL A N 1
ATOM 918 C CA . VAL A 1 119 ? -12.301 2.435 13.326 1.00 94.19 119 VAL A CA 1
ATOM 919 C C . VAL A 1 119 ? -13.013 2.265 14.676 1.00 94.19 119 VAL A C 1
ATOM 921 O O . VAL A 1 119 ? -13.367 1.139 15.031 1.00 94.19 119 VAL A O 1
ATOM 924 N N . PRO A 1 120 ? -13.291 3.363 15.405 1.00 90.25 120 PRO A N 1
ATOM 925 C CA . PRO A 1 120 ? -12.945 4.752 15.077 1.00 90.25 120 PRO A CA 1
ATOM 926 C C . PRO A 1 120 ? -11.455 5.073 15.255 1.00 90.25 120 PRO A C 1
ATOM 928 O O . PRO A 1 120 ? -10.938 5.897 14.502 1.00 90.25 120 PRO A O 1
ATOM 931 N N . SER A 1 121 ? -10.766 4.401 16.177 1.00 90.62 121 SER A N 1
ATOM 932 C CA . SER A 1 121 ? -9.347 4.607 16.477 1.00 90.62 121 SER A CA 1
ATOM 933 C C . SER A 1 121 ? -8.617 3.277 16.669 1.00 90.62 121 SER A C 1
ATOM 935 O O . SER A 1 121 ? -9.244 2.232 16.832 1.00 90.62 121 SER A O 1
ATOM 937 N N . ALA A 1 122 ? -7.284 3.325 16.645 1.00 88.12 122 ALA A N 1
ATOM 938 C CA . ALA A 1 122 ? -6.431 2.168 16.908 1.00 88.12 122 ALA A CA 1
ATOM 939 C C . ALA A 1 122 ? -6.539 1.671 18.359 1.00 88.12 122 ALA A C 1
ATOM 941 O O . ALA A 1 122 ? -6.472 0.472 18.595 1.00 88.12 122 ALA A O 1
ATOM 942 N N . GLU A 1 123 ? -6.743 2.584 19.314 1.00 89.00 123 GLU A N 1
ATOM 943 C CA . GLU A 1 123 ? -6.789 2.283 20.752 1.00 89.00 123 GLU A CA 1
ATOM 944 C C . GLU A 1 123 ? -8.134 1.696 21.219 1.00 89.00 123 GLU A C 1
ATOM 946 O O . GLU A 1 123 ? -8.170 0.972 22.211 1.00 89.00 123 GLU A O 1
ATOM 951 N N . ASP A 1 124 ? -9.232 1.993 20.515 1.00 89.94 124 ASP A N 1
ATOM 952 C CA . ASP A 1 124 ? -10.580 1.479 20.807 1.00 89.94 124 ASP A CA 1
ATOM 953 C C . ASP A 1 124 ? -11.226 0.918 19.524 1.00 89.94 124 ASP A C 1
ATOM 955 O O . ASP A 1 124 ? -12.074 1.569 18.899 1.00 89.94 124 ASP A O 1
ATOM 959 N N . PRO A 1 125 ? -10.790 -0.269 19.062 1.00 92.12 125 PRO A N 1
ATOM 960 C CA . PRO A 1 125 ? -11.282 -0.875 17.833 1.00 92.12 125 PRO A CA 1
ATOM 961 C C . PRO A 1 125 ? -12.735 -1.346 17.988 1.00 92.12 125 PRO A C 1
ATOM 963 O O . PRO A 1 125 ? -13.010 -2.376 18.601 1.00 92.12 125 PRO A O 1
ATOM 966 N N . GLN A 1 126 ? -13.679 -0.640 17.360 1.00 94.12 126 GLN A N 1
ATOM 967 C CA . GLN A 1 126 ? -15.102 -1.020 17.361 1.00 94.12 126 GLN A CA 1
ATOM 968 C C . GLN A 1 126 ? -15.555 -1.661 16.050 1.00 94.12 126 GLN A C 1
ATOM 970 O O . GLN A 1 126 ? -16.531 -2.413 16.025 1.00 94.12 126 GLN A O 1
ATOM 975 N N . ALA A 1 127 ? -14.873 -1.369 14.946 1.00 96.06 127 ALA A N 1
ATOM 976 C CA . ALA A 1 127 ? -15.067 -2.067 13.689 1.00 96.06 127 ALA A CA 1
ATOM 977 C C . ALA A 1 127 ? -13.749 -2.210 12.933 1.00 96.06 127 ALA A C 1
ATOM 979 O O . ALA A 1 127 ? -12.924 -1.296 12.900 1.00 96.06 127 ALA A O 1
ATOM 980 N N . VAL A 1 128 ? -13.572 -3.364 12.300 1.00 97.00 128 VAL A N 1
ATOM 981 C CA . VAL A 1 128 ? -12.348 -3.732 11.596 1.00 97.00 128 VAL A CA 1
ATOM 982 C C . VAL A 1 128 ? -12.690 -4.330 10.241 1.00 97.00 128 VAL A C 1
ATOM 984 O O . VAL A 1 128 ? -13.545 -5.207 10.138 1.00 97.00 128 VAL A O 1
ATOM 987 N N . ALA A 1 129 ? -12.003 -3.880 9.195 1.00 97.75 129 ALA A N 1
ATOM 988 C CA . ALA A 1 129 ? -11.969 -4.554 7.906 1.00 97.75 129 ALA A CA 1
ATOM 989 C C . ALA A 1 129 ? -10.584 -5.164 7.686 1.00 97.75 129 ALA A C 1
ATOM 991 O O . ALA A 1 129 ? -9.573 -4.467 7.785 1.00 97.75 129 ALA A O 1
ATOM 992 N N . VAL A 1 130 ? -10.554 -6.455 7.361 1.00 97.88 130 VAL A N 1
ATOM 993 C CA . VAL A 1 130 ? -9.349 -7.203 6.995 1.00 97.88 130 VAL A CA 1
ATOM 994 C C . VAL A 1 130 ? -9.434 -7.552 5.524 1.00 97.88 130 VAL A C 1
ATOM 996 O O . VAL A 1 130 ? -10.377 -8.213 5.089 1.00 97.88 130 VAL A O 1
ATOM 999 N N . LEU A 1 131 ? -8.439 -7.123 4.762 1.00 97.94 131 LEU A N 1
ATOM 1000 C CA . LEU A 1 131 ? -8.289 -7.439 3.353 1.00 97.94 131 LEU A CA 1
ATOM 1001 C C . LEU A 1 131 ? -7.164 -8.456 3.189 1.00 97.94 131 LEU A C 1
ATOM 1003 O O . LEU A 1 131 ? -6.018 -8.152 3.494 1.00 97.94 131 LEU A O 1
ATOM 1007 N N . ASP A 1 132 ? -7.492 -9.638 2.673 1.00 96.25 132 ASP A N 1
ATOM 1008 C CA . ASP A 1 132 ? -6.514 -10.646 2.249 1.00 96.25 132 ASP A CA 1
ATOM 1009 C C . ASP A 1 132 ? -5.966 -10.248 0.872 1.00 96.25 132 ASP A C 1
ATOM 1011 O O . ASP A 1 132 ? -6.725 -10.175 -0.103 1.00 96.25 132 ASP A O 1
ATOM 1015 N N . VAL A 1 133 ? -4.670 -9.932 0.801 1.00 93.00 133 VAL A N 1
ATOM 1016 C CA . VAL A 1 133 ? -4.028 -9.396 -0.413 1.00 93.00 133 VAL A CA 1
ATOM 1017 C C . VAL A 1 133 ? -4.023 -10.434 -1.535 1.00 93.00 133 VAL A C 1
ATOM 1019 O O . VAL A 1 133 ? -4.268 -10.095 -2.696 1.00 93.00 133 VAL A O 1
ATOM 1022 N N . ASP A 1 134 ? -3.806 -11.702 -1.188 1.00 88.88 134 ASP A N 1
ATOM 1023 C CA . ASP A 1 134 ? -3.673 -12.797 -2.147 1.00 88.88 134 ASP A CA 1
ATOM 1024 C C . ASP A 1 134 ? -5.039 -13.226 -2.692 1.00 88.88 134 ASP A C 1
ATOM 1026 O O . ASP A 1 134 ? -5.221 -13.388 -3.900 1.00 88.88 134 ASP A O 1
ATOM 1030 N N . GLN A 1 135 ? -6.026 -13.376 -1.805 1.00 91.12 135 GLN A N 1
ATOM 1031 C CA . GLN A 1 135 ? -7.380 -13.808 -2.172 1.00 91.12 135 GLN A CA 1
ATOM 1032 C C . GLN A 1 135 ? -8.261 -12.665 -2.676 1.00 91.12 135 GLN A C 1
ATOM 1034 O O . GLN A 1 135 ? -9.315 -12.923 -3.259 1.00 91.12 135 GLN A O 1
ATOM 1039 N N . ARG A 1 136 ? -7.859 -11.406 -2.452 1.00 91.12 136 ARG A N 1
ATOM 1040 C CA . ARG A 1 136 ? -8.659 -10.207 -2.757 1.00 91.12 136 ARG A CA 1
ATOM 1041 C C . ARG A 1 136 ? -10.061 -10.291 -2.162 1.00 91.12 136 ARG A C 1
ATOM 1043 O O . ARG A 1 136 ? -11.064 -9.958 -2.797 1.00 91.12 136 ARG A O 1
ATOM 1050 N N . SER A 1 137 ? -10.121 -10.746 -0.919 1.00 95.38 137 SER A N 1
ATOM 1051 C CA . SER A 1 137 ? -11.349 -10.847 -0.139 1.00 95.38 137 SER A CA 1
ATOM 1052 C C . SER A 1 137 ? -11.292 -9.890 1.037 1.00 95.38 137 SER A C 1
ATOM 1054 O O . SER A 1 137 ? -10.224 -9.700 1.617 1.00 95.38 137 SER A O 1
ATOM 1056 N N . ILE A 1 138 ? -12.440 -9.328 1.410 1.00 97.31 138 ILE A N 1
ATOM 1057 C CA . ILE A 1 138 ? -12.556 -8.478 2.593 1.00 97.31 138 ILE A CA 1
ATOM 1058 C C . ILE A 1 138 ? -13.504 -9.148 3.573 1.00 97.31 138 ILE A C 1
ATOM 1060 O O . ILE A 1 138 ? -14.577 -9.611 3.185 1.00 97.31 138 ILE A O 1
ATOM 1064 N N . GLN A 1 139 ? -13.085 -9.199 4.830 1.00 97.00 139 GLN A N 1
ATOM 1065 C CA . GLN A 1 139 ? -13.912 -9.603 5.958 1.00 97.00 139 GLN A CA 1
ATOM 1066 C C . GLN A 1 139 ? -14.067 -8.411 6.893 1.00 97.00 139 GLN A C 1
ATOM 1068 O O . GLN A 1 139 ? -13.116 -7.661 7.118 1.00 97.00 139 GLN A O 1
ATOM 1073 N N . THR A 1 140 ? -15.273 -8.226 7.415 1.00 97.19 140 THR A N 1
ATOM 1074 C CA . THR A 1 140 ? -15.623 -7.073 8.239 1.00 97.19 140 THR A CA 1
ATOM 1075 C C . THR A 1 140 ? -16.206 -7.544 9.559 1.00 97.19 140 THR A C 1
ATOM 1077 O O . THR A 1 140 ? -17.134 -8.345 9.570 1.00 97.19 140 THR A O 1
ATOM 1080 N N . PHE A 1 141 ? -15.671 -7.006 10.649 1.00 96.19 141 PHE A N 1
ATOM 1081 C CA . PHE A 1 141 ? -16.037 -7.318 12.025 1.00 96.19 141 PHE A CA 1
ATOM 1082 C C . PHE A 1 141 ? -16.522 -6.035 12.693 1.00 96.19 141 PHE A C 1
ATOM 1084 O O . PHE A 1 141 ? -15.857 -5.004 12.586 1.00 96.19 141 PHE A O 1
ATOM 1091 N N . ILE A 1 142 ? -17.686 -6.062 13.342 1.00 94.62 142 ILE A N 1
ATOM 1092 C CA . ILE A 1 142 ? -18.289 -4.878 13.967 1.00 94.62 142 ILE A CA 1
ATOM 1093 C C . ILE A 1 142 ? -18.800 -5.244 15.361 1.00 94.62 142 ILE A C 1
ATOM 1095 O O . ILE A 1 142 ? -19.494 -6.242 15.545 1.00 94.62 142 ILE A O 1
ATOM 1099 N N . GLY A 1 143 ? -18.486 -4.414 16.354 1.00 90.19 143 GLY A N 1
ATOM 1100 C CA . GLY A 1 143 ? -18.919 -4.603 17.731 1.00 90.19 143 GLY A CA 1
ATOM 1101 C C . GLY A 1 143 ? -18.373 -5.901 18.320 1.00 90.19 143 GLY A C 1
ATOM 1102 O O . GLY A 1 143 ? -17.166 -6.070 18.460 1.00 90.19 143 GLY A O 1
ATOM 1103 N N . ARG A 1 144 ? -19.264 -6.832 18.677 1.00 86.81 144 ARG A N 1
ATOM 1104 C CA . ARG A 1 144 ? -18.876 -8.087 19.349 1.00 86.81 144 ARG A CA 1
ATOM 1105 C C . ARG A 1 144 ? -18.062 -9.019 18.455 1.00 86.81 144 ARG A C 1
ATOM 1107 O O . ARG A 1 144 ? -17.231 -9.755 18.976 1.00 86.81 144 ARG A O 1
ATOM 1114 N N . ASP A 1 145 ? -18.251 -8.937 17.140 1.00 90.56 145 ASP A N 1
ATOM 1115 C CA . ASP A 1 145 ? -17.557 -9.796 16.177 1.00 90.56 145 ASP A CA 1
ATOM 1116 C C . ASP A 1 145 ? -16.048 -9.493 16.132 1.00 90.56 145 ASP A C 1
ATOM 1118 O O . ASP A 1 145 ? -15.257 -10.333 15.716 1.00 90.56 145 ASP A O 1
ATOM 1122 N N . VAL A 1 146 ? -15.614 -8.319 16.616 1.00 90.31 146 VAL A N 1
ATOM 1123 C CA . VAL A 1 146 ? -14.188 -7.950 16.703 1.00 90.31 146 VAL A CA 1
ATOM 1124 C C . VAL A 1 146 ? -13.399 -8.940 17.570 1.00 90.31 146 VAL A C 1
ATOM 1126 O O . VAL A 1 146 ? -12.219 -9.159 17.318 1.00 90.31 146 VAL A O 1
ATOM 1129 N N . ALA A 1 147 ? -14.043 -9.618 18.526 1.00 85.06 147 ALA A N 1
ATOM 1130 C CA . ALA A 1 147 ? -13.396 -10.645 19.342 1.00 85.06 147 ALA A CA 1
ATOM 1131 C C . ALA A 1 147 ? -12.929 -11.875 18.530 1.00 85.06 147 ALA A C 1
ATOM 1133 O O . ALA A 1 147 ? -12.005 -12.568 18.950 1.00 85.06 147 ALA A O 1
ATOM 1134 N N . GLU A 1 148 ? -13.530 -12.147 17.366 1.00 86.88 148 GLU A N 1
ATOM 1135 C CA . GLU A 1 148 ? -13.156 -13.274 16.496 1.00 86.88 148 GLU A CA 1
ATOM 1136 C C . GLU A 1 148 ? -11.942 -12.963 15.603 1.00 86.88 148 GLU A C 1
ATOM 1138 O O . GLU A 1 148 ? -11.337 -13.865 15.016 1.00 86.88 148 GLU A O 1
ATOM 1143 N N . LEU A 1 149 ? -11.551 -11.688 15.518 1.00 90.56 149 LEU A N 1
ATOM 1144 C CA . LEU A 1 149 ? -10.517 -11.201 14.610 1.00 90.56 149 LEU A CA 1
ATOM 1145 C C . LEU A 1 149 ? -9.147 -11.846 14.855 1.00 90.56 149 LEU A C 1
ATOM 1147 O O . LEU A 1 149 ? -8.434 -12.139 13.895 1.00 90.56 149 LEU A O 1
ATOM 1151 N N . ALA A 1 150 ? -8.780 -12.101 16.114 1.00 85.88 150 ALA A N 1
ATOM 1152 C CA . ALA A 1 150 ? -7.458 -12.624 16.459 1.00 85.88 150 ALA A CA 1
ATOM 1153 C C . ALA A 1 150 ? -7.151 -13.946 15.730 1.00 85.88 150 ALA A C 1
ATOM 1155 O O . ALA A 1 150 ? -6.087 -14.085 15.128 1.00 85.88 150 ALA A O 1
ATOM 1156 N N . GLY A 1 151 ? -8.119 -14.870 15.675 1.00 86.69 151 GLY A N 1
ATOM 1157 C CA . GLY A 1 151 ? -7.960 -16.153 14.981 1.00 86.69 151 GLY A CA 1
ATOM 1158 C C . GLY A 1 151 ? -7.872 -16.027 13.455 1.00 86.69 151 GLY A C 1
ATOM 1159 O O . GLY A 1 151 ? -7.266 -16.872 12.794 1.00 86.69 151 GLY A O 1
ATOM 1160 N N . LEU A 1 152 ? -8.439 -14.965 12.869 1.00 90.69 152 LEU A N 1
ATOM 1161 C CA . LEU A 1 152 ? -8.236 -14.657 11.453 1.00 90.69 152 LEU A CA 1
ATOM 1162 C C . LEU A 1 152 ? -6.817 -14.123 11.205 1.00 90.69 152 LEU A C 1
ATOM 1164 O O . LEU A 1 152 ? -6.182 -14.537 10.234 1.00 90.69 152 LEU A O 1
ATOM 1168 N N . LEU A 1 153 ? -6.322 -13.232 12.072 1.00 91.25 153 LEU A N 1
ATOM 1169 C CA . LEU A 1 153 ? -5.010 -12.592 11.926 1.00 91.25 153 LEU A CA 1
ATOM 1170 C C . LEU A 1 153 ? -3.840 -13.577 12.032 1.00 91.25 153 LEU A C 1
ATOM 1172 O O . LEU A 1 153 ? -2.825 -13.386 11.366 1.00 91.25 153 LEU A O 1
ATOM 1176 N N . GLU A 1 154 ? -3.999 -14.678 12.771 1.00 89.81 154 GLU A N 1
ATOM 1177 C CA . GLU A 1 154 ? -2.983 -15.738 12.874 1.00 89.81 154 GLU A CA 1
ATOM 1178 C C . GLU A 1 154 ? -2.579 -16.350 11.522 1.00 89.81 154 GLU A C 1
ATOM 1180 O O . GLU A 1 154 ? -1.459 -16.856 11.390 1.00 89.81 154 GLU A O 1
ATOM 1185 N N . ARG A 1 155 ? -3.470 -16.286 10.522 1.00 90.94 155 ARG A N 1
ATOM 1186 C CA . ARG A 1 155 ? -3.275 -16.837 9.169 1.00 90.94 155 ARG A CA 1
ATOM 1187 C C . ARG A 1 155 ? -2.377 -15.989 8.275 1.00 90.94 155 ARG A C 1
ATOM 1189 O O . ARG A 1 155 ? -2.079 -16.420 7.160 1.00 90.94 155 ARG A O 1
ATOM 1196 N N . PHE A 1 156 ? -2.033 -14.784 8.714 1.00 92.00 156 PHE A N 1
ATOM 1197 C CA . PHE A 1 156 ? -1.217 -13.853 7.954 1.00 92.00 156 PHE A CA 1
ATOM 1198 C C . PHE A 1 156 ? 0.177 -13.767 8.559 1.00 92.00 156 PHE A C 1
ATOM 1200 O O . PHE A 1 156 ? 0.350 -13.711 9.777 1.00 92.00 156 PHE A O 1
ATOM 1207 N N . ASP A 1 157 ? 1.171 -13.757 7.680 1.00 90.69 157 ASP A N 1
ATOM 1208 C CA . ASP A 1 157 ? 2.579 -13.606 8.031 1.00 90.69 157 ASP A CA 1
ATOM 1209 C C . ASP A 1 157 ? 2.965 -12.127 8.103 1.00 90.69 157 ASP A C 1
ATOM 1211 O O . ASP A 1 157 ? 3.817 -11.747 8.909 1.00 90.69 157 ASP A O 1
ATOM 1215 N N . VAL A 1 158 ? 2.307 -11.298 7.283 1.00 92.12 158 VAL A N 1
ATOM 1216 C CA . VAL A 1 158 ? 2.500 -9.848 7.215 1.00 92.12 158 VAL A CA 1
ATOM 1217 C C . VAL A 1 158 ? 1.168 -9.126 7.367 1.00 92.12 158 VAL A C 1
ATOM 1219 O O . VAL A 1 158 ? 0.197 -9.439 6.673 1.00 92.12 158 VAL A O 1
ATOM 1222 N N . ILE A 1 159 ? 1.137 -8.125 8.239 1.00 94.81 159 ILE A N 1
ATOM 1223 C CA . ILE A 1 159 ? -0.044 -7.320 8.532 1.00 94.81 159 ILE A CA 1
ATOM 1224 C C . ILE A 1 159 ? 0.310 -5.845 8.335 1.00 94.81 159 ILE A C 1
ATOM 1226 O O . ILE A 1 159 ? 1.198 -5.316 9.001 1.00 94.81 159 ILE A O 1
ATOM 1230 N N . ALA A 1 160 ? -0.395 -5.185 7.420 1.00 96.06 160 ALA A N 1
ATOM 1231 C CA . ALA A 1 160 ? -0.241 -3.769 7.122 1.00 96.06 160 ALA A CA 1
ATOM 1232 C C . ALA A 1 160 ? -1.453 -2.966 7.605 1.00 96.06 160 ALA A C 1
ATOM 1234 O O . ALA A 1 160 ? -2.584 -3.443 7.523 1.00 96.06 160 ALA A O 1
ATOM 1235 N N . GLY A 1 161 ? -1.255 -1.733 8.057 1.00 96.06 161 GLY A N 1
ATOM 1236 C CA . GLY A 1 161 ? -2.349 -0.861 8.485 1.00 96.06 161 GLY A CA 1
ATOM 1237 C C . GLY A 1 161 ? -1.861 0.527 8.871 1.00 96.06 161 GLY A C 1
ATOM 1238 O O . GLY A 1 161 ? -0.680 0.818 8.734 1.00 96.06 161 GLY A O 1
ATOM 1239 N N . LEU A 1 162 ? -2.782 1.376 9.323 1.00 94.56 162 LEU A N 1
ATOM 1240 C CA . LEU A 1 162 ? -2.452 2.647 9.976 1.00 94.56 162 LEU A CA 1
ATOM 1241 C C . LEU A 1 162 ? -2.420 2.433 11.488 1.00 94.56 162 LEU A C 1
ATOM 1243 O O . LEU A 1 162 ? -3.334 1.780 12.000 1.00 94.56 162 LEU A O 1
ATOM 1247 N N . HIS A 1 163 ? -1.436 3.007 12.181 1.00 91.38 163 HIS A N 1
ATOM 1248 C CA . HIS A 1 163 ? -1.220 2.823 13.618 1.00 91.38 163 HIS A CA 1
ATOM 1249 C C . HIS A 1 163 ? -1.250 1.332 13.986 1.00 91.38 163 HIS A C 1
ATOM 1251 O O . HIS A 1 163 ? -1.974 0.900 14.893 1.00 91.38 163 HIS A O 1
ATOM 1257 N N . ILE A 1 164 ? -0.577 0.497 13.190 1.00 91.81 164 ILE A N 1
ATOM 1258 C CA . ILE A 1 164 ? -0.830 -0.947 13.199 1.00 91.81 164 ILE A CA 1
ATOM 1259 C C . ILE A 1 164 ? -0.318 -1.600 14.485 1.00 91.81 164 ILE A C 1
ATOM 1261 O O . ILE A 1 164 ? -0.946 -2.528 14.991 1.00 91.81 164 ILE A O 1
ATOM 1265 N N . HIS A 1 165 ? 0.762 -1.080 15.068 1.00 90.25 165 HIS A N 1
ATOM 1266 C CA . HIS A 1 165 ? 1.266 -1.559 16.354 1.00 90.25 165 HIS A CA 1
ATOM 1267 C C . HIS A 1 165 ? 0.249 -1.337 17.481 1.00 90.25 165 HIS A C 1
ATOM 1269 O O . HIS A 1 165 ? -0.100 -2.289 18.182 1.00 90.25 165 HIS A O 1
ATOM 1275 N N . ASP A 1 166 ? -0.284 -0.119 17.596 1.00 90.75 166 ASP A N 1
ATOM 1276 C CA . ASP A 1 166 ? -1.293 0.229 18.603 1.00 90.75 166 ASP A CA 1
ATOM 1277 C C . ASP A 1 166 ? -2.587 -0.554 18.379 1.00 90.75 166 ASP A C 1
ATOM 1279 O O . ASP A 1 166 ? -3.179 -1.083 19.319 1.00 90.75 166 ASP A O 1
ATOM 1283 N N . THR A 1 167 ? -2.974 -0.710 17.112 1.00 91.38 167 THR A N 1
ATOM 1284 C CA . THR A 1 167 ? -4.142 -1.490 16.701 1.00 91.38 167 THR A CA 1
ATOM 1285 C C . THR A 1 167 ? -4.034 -2.949 17.144 1.00 91.38 167 THR A C 1
ATOM 1287 O O . THR A 1 167 ? -4.959 -3.485 17.751 1.00 91.38 167 THR A O 1
ATOM 1290 N N . LEU A 1 168 ? -2.917 -3.619 16.844 1.00 91.31 168 LEU A N 1
ATOM 1291 C CA . LEU A 1 168 ? -2.727 -5.025 17.211 1.00 91.31 168 LEU A CA 1
ATOM 1292 C C . LEU A 1 168 ? -2.652 -5.196 18.730 1.00 91.31 168 LEU A C 1
ATOM 1294 O O . LEU A 1 168 ? -3.232 -6.142 19.263 1.00 91.31 168 LEU A O 1
ATOM 1298 N N . HIS A 1 169 ? -2.022 -4.248 19.427 1.00 90.25 169 HIS A N 1
ATOM 1299 C CA . HIS A 1 169 ? -1.993 -4.227 20.884 1.00 90.25 169 HIS A CA 1
ATOM 1300 C C . HIS A 1 169 ? -3.402 -4.087 21.487 1.00 90.25 169 HIS A C 1
ATOM 1302 O O . HIS A 1 169 ? -3.771 -4.873 22.360 1.00 90.25 169 HIS A O 1
ATOM 1308 N N . ALA A 1 170 ? -4.220 -3.147 21.000 1.00 90.25 170 ALA A N 1
ATOM 1309 C CA . ALA A 1 170 ? -5.597 -2.952 21.464 1.00 90.25 170 ALA A CA 1
ATOM 1310 C C . ALA A 1 170 ? -6.503 -4.162 21.175 1.00 90.25 170 ALA A C 1
ATOM 1312 O O . ALA A 1 170 ? -7.395 -4.481 21.958 1.00 90.25 170 ALA A O 1
ATOM 1313 N N . LEU A 1 171 ? -6.237 -4.880 20.081 1.00 88.44 171 LEU A N 1
ATOM 1314 C CA . LEU A 1 171 ? -6.904 -6.138 19.736 1.00 88.44 171 LEU A CA 1
ATOM 1315 C C . LEU A 1 171 ? -6.392 -7.349 20.539 1.00 88.44 171 LEU A C 1
ATOM 1317 O O . LEU A 1 171 ? -6.906 -8.454 20.364 1.00 88.44 171 LEU A O 1
ATOM 1321 N N . GLY A 1 172 ? -5.384 -7.172 21.401 1.00 86.62 172 GLY A N 1
ATOM 1322 C CA . GLY A 1 172 ? -4.780 -8.251 22.183 1.00 86.62 172 GLY A CA 1
ATOM 1323 C C . GLY A 1 172 ? -3.985 -9.257 21.344 1.00 86.62 172 GLY A C 1
ATOM 1324 O O . GLY A 1 172 ? -3.778 -10.392 21.776 1.00 86.62 172 GLY A O 1
ATOM 1325 N N . PHE A 1 173 ? -3.552 -8.871 20.143 1.00 87.12 173 PHE A N 1
ATOM 1326 C CA . PHE A 1 173 ? -2.808 -9.725 19.225 1.00 87.12 173 PHE A CA 1
ATOM 1327 C C . PHE A 1 173 ? -1.295 -9.530 19.395 1.00 87.12 173 PHE A C 1
ATOM 1329 O O . PHE A 1 173 ? -0.782 -8.420 19.265 1.00 87.12 173 PHE A O 1
ATOM 1336 N N . ASN A 1 174 ? -0.555 -10.617 19.646 1.00 80.44 174 ASN A N 1
ATOM 1337 C CA . ASN A 1 174 ? 0.906 -10.566 19.722 1.00 80.44 174 ASN A CA 1
ATOM 1338 C C . ASN A 1 174 ? 1.524 -10.624 18.309 1.00 80.44 174 ASN A C 1
ATOM 1340 O O . ASN A 1 174 ? 1.436 -11.643 17.620 1.00 80.44 174 ASN A O 1
ATOM 1344 N N . ALA A 1 175 ? 2.195 -9.539 17.913 1.00 77.06 175 ALA A N 1
ATOM 1345 C CA . ALA A 1 175 ? 2.825 -9.383 16.605 1.00 77.06 175 ALA A CA 1
ATOM 1346 C C . ALA A 1 175 ? 4.329 -9.739 16.554 1.00 77.06 175 ALA A C 1
ATOM 1348 O O . ALA A 1 175 ? 4.917 -9.667 15.479 1.00 77.06 175 ALA A O 1
ATOM 1349 N N . ASP A 1 176 ? 4.959 -10.168 17.656 1.00 72.88 176 ASP A N 1
ATOM 1350 C CA . ASP A 1 176 ? 6.423 -10.336 17.803 1.00 72.88 176 ASP A CA 1
ATOM 1351 C C . ASP A 1 176 ? 7.061 -11.289 16.773 1.00 72.88 176 ASP A C 1
ATOM 1353 O O . ASP A 1 176 ? 8.271 -11.279 16.554 1.00 72.88 176 ASP A O 1
ATOM 1357 N N . ARG A 1 177 ? 6.254 -12.157 16.153 1.00 67.88 177 ARG A N 1
ATOM 1358 C CA . ARG A 1 177 ? 6.687 -13.153 15.157 1.00 67.88 177 ARG A CA 1
ATOM 1359 C C . ARG A 1 177 ? 6.155 -12.882 13.748 1.00 67.88 177 ARG A C 1
ATOM 1361 O O . ARG A 1 177 ? 6.173 -13.791 12.915 1.00 67.88 177 ARG A O 1
ATOM 1368 N N . ARG A 1 178 ? 5.617 -11.690 13.493 1.00 77.75 178 ARG A N 1
ATOM 1369 C CA . ARG A 1 178 ? 4.961 -11.318 12.235 1.00 77.75 178 ARG A CA 1
ATOM 1370 C C . ARG A 1 178 ? 5.607 -10.075 11.638 1.00 77.75 178 ARG A C 1
ATOM 1372 O O . ARG A 1 178 ? 6.118 -9.223 12.356 1.00 77.75 178 ARG A O 1
ATOM 1379 N N . GLY A 1 179 ? 5.575 -9.977 10.312 1.00 84.38 179 GLY A N 1
ATOM 1380 C CA . GLY A 1 179 ? 5.914 -8.737 9.627 1.00 84.38 179 GLY A CA 1
ATOM 1381 C C . GLY A 1 179 ? 4.813 -7.713 9.879 1.00 84.38 179 GLY A C 1
ATOM 1382 O O . GLY A 1 179 ? 3.651 -7.972 9.577 1.00 84.38 179 GLY A O 1
ATOM 1383 N N . VAL A 1 180 ? 5.160 -6.559 10.431 1.00 91.12 180 VAL A N 1
ATOM 1384 C CA . VAL A 1 180 ? 4.217 -5.458 10.638 1.00 91.12 180 VAL A CA 1
ATOM 1385 C C . VAL A 1 180 ? 4.624 -4.312 9.728 1.00 91.12 180 VAL A C 1
ATOM 1387 O O . VAL A 1 180 ? 5.793 -3.936 9.694 1.00 91.12 180 VAL A O 1
ATOM 1390 N N . VAL A 1 181 ? 3.668 -3.794 8.958 1.00 92.38 181 VAL A N 1
ATOM 1391 C CA . VAL A 1 181 ? 3.907 -2.727 7.983 1.00 92.38 181 VAL A CA 1
ATOM 1392 C C . VAL A 1 181 ? 3.060 -1.513 8.337 1.00 92.38 181 VAL A C 1
ATOM 1394 O O . VAL A 1 181 ? 1.837 -1.519 8.186 1.00 92.38 181 VAL A O 1
ATOM 1397 N N . GLU A 1 182 ? 3.730 -0.457 8.784 1.00 92.38 182 GLU A N 1
ATOM 1398 C CA . GLU A 1 182 ? 3.096 0.821 9.083 1.00 92.38 182 GLU A CA 1
ATOM 1399 C C . GLU A 1 182 ? 2.894 1.617 7.785 1.00 92.38 182 GLU A C 1
ATOM 1401 O O . GLU A 1 182 ? 3.848 1.939 7.070 1.00 92.38 182 GLU A O 1
ATOM 1406 N N . LEU A 1 183 ? 1.630 1.900 7.458 1.00 93.88 183 LEU A N 1
ATOM 1407 C CA . LEU A 1 183 ? 1.234 2.635 6.251 1.00 93.88 183 LEU A CA 1
ATOM 1408 C C . LEU A 1 183 ? 1.157 4.150 6.483 1.00 93.88 183 LEU A C 1
ATOM 1410 O O . LEU A 1 183 ? 0.726 4.897 5.598 1.00 93.88 183 LEU A O 1
ATOM 1414 N N . GLU A 1 184 ? 1.554 4.611 7.668 1.00 87.38 184 GLU A N 1
ATOM 1415 C CA . GLU A 1 184 ? 1.691 6.028 7.957 1.00 87.38 184 GLU A CA 1
ATOM 1416 C C . GLU A 1 184 ? 2.754 6.709 7.084 1.00 87.38 184 GLU A C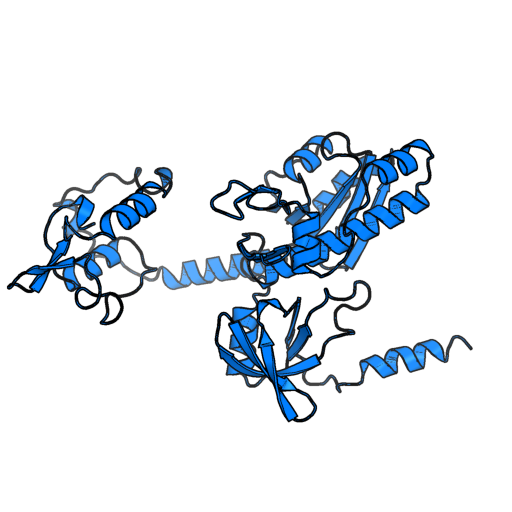 1
ATOM 1418 O O . GLU A 1 184 ? 3.695 6.084 6.584 1.00 87.38 184 GLU A O 1
ATOM 1423 N N . PRO A 1 185 ? 2.634 8.034 6.907 1.00 80.44 185 PRO A N 1
ATOM 1424 C CA . PRO A 1 185 ? 3.687 8.821 6.305 1.00 80.44 185 PRO A CA 1
ATOM 1425 C C . PRO A 1 185 ? 5.033 8.621 7.016 1.00 80.44 185 PRO A C 1
ATOM 1427 O O . PRO A 1 185 ? 5.119 8.845 8.222 1.00 80.44 185 PRO A O 1
ATOM 1430 N N . PRO A 1 186 ? 6.128 8.342 6.282 1.00 72.38 186 PRO A N 1
ATOM 1431 C CA . PRO A 1 186 ? 7.459 8.221 6.885 1.00 72.38 186 PRO A CA 1
ATOM 1432 C C . PRO A 1 186 ? 7.954 9.548 7.488 1.00 72.38 186 PRO A C 1
ATOM 1434 O O . PRO A 1 186 ? 8.888 9.580 8.286 1.00 72.38 186 PRO A O 1
ATOM 1437 N N . GLN A 1 187 ? 7.348 10.667 7.083 1.00 78.38 187 GLN A N 1
ATOM 1438 C CA . GLN A 1 187 ? 7.547 11.990 7.663 1.00 78.38 187 GLN A CA 1
ATOM 1439 C C . GLN A 1 187 ? 6.180 12.640 7.842 1.00 78.38 187 GLN A C 1
ATOM 1441 O O . GLN A 1 187 ? 5.401 12.711 6.894 1.00 78.38 187 GLN A O 1
ATOM 1446 N N . THR A 1 188 ? 5.907 13.157 9.037 1.00 80.12 188 THR A N 1
ATOM 1447 C CA . THR A 1 188 ? 4.605 13.744 9.390 1.00 80.12 188 THR A CA 1
ATOM 1448 C C . THR A 1 188 ? 4.406 15.147 8.824 1.00 80.12 188 THR A C 1
ATOM 1450 O O . THR A 1 188 ? 3.279 15.610 8.665 1.00 80.12 188 THR A O 1
ATOM 1453 N N . SER A 1 189 ? 5.488 15.852 8.483 1.00 82.75 189 SER A N 1
ATOM 1454 C CA . SER A 1 189 ? 5.395 17.215 7.972 1.00 82.75 189 SER A CA 1
ATOM 1455 C C . SER A 1 189 ? 6.542 17.593 7.043 1.00 82.75 189 SER A C 1
ATOM 1457 O O . SER A 1 189 ? 7.619 16.999 7.061 1.00 82.75 189 SER A O 1
ATOM 1459 N N . ARG A 1 190 ? 6.304 18.621 6.225 1.00 81.75 190 ARG A N 1
ATOM 1460 C CA . ARG A 1 190 ? 7.264 19.145 5.257 1.00 81.75 190 ARG A CA 1
ATOM 1461 C C . ARG A 1 190 ? 7.198 20.660 5.160 1.00 81.75 190 ARG A C 1
ATOM 1463 O O . ARG A 1 190 ? 6.137 21.230 4.923 1.00 81.75 190 ARG A O 1
ATOM 1470 N N . ARG A 1 191 ? 8.348 21.327 5.224 1.00 82.69 191 ARG A N 1
ATOM 1471 C CA . ARG A 1 191 ? 8.441 22.774 4.984 1.00 82.69 191 ARG A CA 1
ATOM 1472 C C . ARG A 1 191 ? 8.408 23.073 3.480 1.00 82.69 191 ARG A C 1
ATOM 1474 O O . ARG A 1 191 ? 9.227 22.560 2.725 1.00 82.69 191 ARG A O 1
ATOM 1481 N N . LEU A 1 192 ? 7.464 23.906 3.047 1.00 78.31 192 LEU A N 1
ATOM 1482 C CA . LEU A 1 192 ? 7.214 24.230 1.636 1.00 78.31 192 LEU A CA 1
ATOM 1483 C C . LEU A 1 192 ? 8.057 25.403 1.126 1.00 78.31 192 LEU A C 1
ATOM 1485 O O . LEU A 1 192 ? 8.340 25.496 -0.064 1.00 78.31 192 LEU A O 1
ATOM 1489 N N . ASN A 1 193 ? 8.426 26.339 2.000 1.00 75.00 193 ASN A N 1
ATOM 1490 C CA . ASN A 1 193 ? 9.175 27.534 1.624 1.00 75.00 193 ASN A CA 1
ATOM 1491 C C . ASN A 1 193 ? 10.056 28.058 2.772 1.00 75.00 193 ASN A C 1
ATOM 1493 O O . ASN A 1 193 ? 9.956 27.641 3.931 1.00 75.00 193 ASN A O 1
ATOM 1497 N N . ARG A 1 194 ? 10.931 29.023 2.451 1.00 63.91 194 ARG A N 1
ATOM 1498 C CA . ARG A 1 194 ? 11.748 29.723 3.460 1.00 63.91 194 ARG A CA 1
ATOM 1499 C C . ARG A 1 194 ? 10.885 30.490 4.475 1.00 63.91 194 ARG A C 1
ATOM 1501 O O . ARG A 1 194 ? 11.295 30.592 5.623 1.00 63.91 194 ARG A O 1
ATOM 1508 N N . ALA A 1 195 ? 9.673 30.898 4.092 1.00 61.62 195 ALA A N 1
ATOM 1509 C CA . ALA A 1 195 ? 8.689 31.607 4.919 1.00 61.62 195 ALA A CA 1
ATOM 1510 C C . ALA A 1 195 ? 7.820 30.699 5.828 1.00 61.62 195 ALA A C 1
ATOM 1512 O O . ALA A 1 195 ? 6.692 31.055 6.146 1.00 61.62 195 ALA A O 1
ATOM 1513 N N . GLU A 1 196 ? 8.333 29.532 6.233 1.00 66.44 196 GLU A N 1
ATOM 1514 C CA . GLU A 1 196 ? 7.771 28.680 7.307 1.00 66.44 196 GLU A CA 1
ATOM 1515 C C . GLU A 1 196 ? 6.407 28.027 7.058 1.00 66.44 196 GLU A C 1
ATOM 1517 O O . GLU A 1 196 ? 5.834 27.442 7.974 1.00 66.44 196 GLU A O 1
ATOM 1522 N N . ARG A 1 197 ? 5.888 28.012 5.824 1.00 79.62 197 ARG A N 1
ATOM 1523 C CA . ARG A 1 197 ? 4.665 27.247 5.558 1.00 79.62 197 ARG A CA 1
ATOM 1524 C C . ARG A 1 197 ? 4.972 25.749 5.606 1.00 79.62 197 ARG A C 1
ATOM 1526 O O . ARG A 1 197 ? 5.737 25.252 4.780 1.00 79.62 197 ARG A O 1
ATOM 1533 N N . THR A 1 198 ? 4.350 25.037 6.540 1.00 85.31 198 THR A N 1
ATOM 1534 C CA . THR A 1 198 ? 4.503 23.586 6.711 1.00 85.31 198 THR A CA 1
ATOM 1535 C C . THR A 1 198 ? 3.265 22.857 6.197 1.00 85.31 198 THR A C 1
ATOM 1537 O O . THR A 1 198 ? 2.139 23.194 6.557 1.00 85.31 198 THR A O 1
ATOM 1540 N N . LEU A 1 199 ? 3.477 21.869 5.333 1.00 87.31 199 LEU A N 1
ATOM 1541 C CA . LEU A 1 199 ? 2.479 20.896 4.913 1.00 87.31 199 LEU A CA 1
ATOM 1542 C C . LEU A 1 199 ? 2.489 19.741 5.910 1.00 87.31 199 LEU A C 1
ATOM 1544 O O . LEU A 1 199 ? 3.526 19.107 6.089 1.00 87.31 199 LEU A O 1
ATOM 1548 N N . GLN A 1 200 ? 1.349 19.466 6.534 1.00 91.44 200 GLN A N 1
ATOM 1549 C CA . GLN A 1 200 ? 1.147 18.207 7.245 1.00 91.44 200 GLN A CA 1
ATOM 1550 C C . GLN A 1 200 ? 0.925 17.111 6.207 1.00 91.44 200 GLN A C 1
ATOM 1552 O O . GLN A 1 200 ? 0.087 17.259 5.314 1.00 91.44 200 GLN A O 1
ATOM 1557 N N . ILE A 1 201 ? 1.721 16.052 6.287 1.00 90.88 201 ILE A N 1
ATOM 1558 C CA . ILE A 1 201 ? 1.586 14.898 5.409 1.00 90.88 201 ILE A CA 1
ATOM 1559 C C . ILE A 1 201 ? 0.662 13.929 6.134 1.00 90.88 201 ILE A C 1
ATOM 1561 O O . ILE A 1 201 ? 1.011 13.426 7.195 1.00 90.88 201 ILE A O 1
ATOM 1565 N N . THR A 1 202 ? -0.523 13.698 5.575 1.00 92.62 202 THR A N 1
ATOM 1566 C CA . THR A 1 202 ? -1.504 12.759 6.132 1.00 92.62 202 THR A CA 1
ATOM 1567 C C . THR A 1 202 ? -1.585 11.494 5.272 1.00 92.62 202 THR A C 1
ATOM 1569 O O . THR A 1 202 ? -1.240 11.545 4.082 1.00 92.62 202 THR A O 1
ATOM 1572 N N . PRO A 1 203 ? -2.065 10.362 5.819 1.00 93.75 203 PRO A N 1
ATOM 1573 C CA . PRO A 1 203 ? -2.325 9.159 5.031 1.00 93.75 203 PRO A CA 1
ATOM 1574 C C . PRO A 1 203 ? -3.225 9.428 3.819 1.00 93.75 203 PRO A C 1
ATOM 1576 O O . PRO A 1 203 ? -2.932 8.972 2.716 1.00 93.75 203 PRO A O 1
ATOM 1579 N N . GLU A 1 204 ? -4.279 10.237 3.965 1.00 94.94 204 GLU A N 1
ATOM 1580 C CA . GLU A 1 204 ? -5.187 10.581 2.866 1.00 94.94 204 GLU A CA 1
ATOM 1581 C C . GLU A 1 204 ? -4.463 11.311 1.740 1.00 94.94 204 GLU A C 1
ATOM 1583 O O . GLU A 1 204 ? -4.747 11.069 0.564 1.00 94.94 204 GLU A O 1
ATOM 1588 N N . LEU A 1 205 ? -3.518 12.190 2.089 1.00 94.00 205 LEU A N 1
ATOM 1589 C CA . LEU A 1 205 ? -2.716 12.912 1.113 1.00 94.00 205 LEU A CA 1
ATOM 1590 C C . LEU A 1 205 ? -1.798 11.963 0.332 1.00 94.00 205 LEU A C 1
ATOM 1592 O O . LEU A 1 205 ? -1.672 12.111 -0.885 1.00 94.00 205 LEU A O 1
ATOM 1596 N N . LEU A 1 206 ? -1.199 10.973 1.000 1.00 94.56 206 LEU A N 1
ATOM 1597 C CA . LEU A 1 206 ? -0.368 9.959 0.346 1.00 94.56 206 LEU A CA 1
ATOM 1598 C C . LEU A 1 206 ? -1.188 9.025 -0.537 1.00 94.56 206 LEU A C 1
ATOM 1600 O O . LEU A 1 206 ? -0.810 8.792 -1.687 1.00 94.56 206 LEU A O 1
ATOM 1604 N N . ILE A 1 207 ? -2.334 8.539 -0.052 1.00 95.50 207 ILE A N 1
ATOM 1605 C CA . ILE A 1 207 ? -3.220 7.689 -0.849 1.00 95.50 207 ILE A CA 1
ATOM 1606 C C . ILE A 1 207 ? -3.693 8.469 -2.075 1.00 95.50 207 ILE A C 1
ATOM 1608 O O . ILE A 1 207 ? -3.551 7.978 -3.192 1.00 95.50 207 ILE A O 1
ATOM 1612 N N . ALA A 1 208 ? -4.181 9.701 -1.915 1.00 94.62 208 ALA A N 1
ATOM 1613 C CA . ALA A 1 208 ? -4.647 10.510 -3.038 1.00 94.62 208 ALA A CA 1
ATOM 1614 C C . ALA A 1 208 ? -3.521 10.849 -4.029 1.00 94.62 208 ALA A C 1
ATOM 1616 O O . ALA A 1 208 ? -3.730 10.766 -5.240 1.00 94.62 208 ALA A O 1
ATOM 1617 N N . GLY A 1 209 ? -2.327 11.196 -3.543 1.00 92.50 209 GLY A N 1
ATOM 1618 C CA . GLY A 1 209 ? -1.171 11.497 -4.390 1.00 92.50 209 GLY A CA 1
ATOM 1619 C C . GLY A 1 209 ? -0.670 10.287 -5.182 1.00 92.50 209 GLY A C 1
ATOM 1620 O O . GLY A 1 209 ? -0.314 10.425 -6.354 1.00 92.50 209 GLY A O 1
ATOM 1621 N N . THR A 1 210 ? -0.705 9.109 -4.562 1.00 93.38 210 THR A N 1
ATOM 1622 C CA . THR A 1 210 ? -0.201 7.848 -5.121 1.00 93.38 210 THR A CA 1
ATOM 1623 C C . THR A 1 210 ? -1.200 7.177 -6.058 1.00 93.38 210 THR A C 1
ATOM 1625 O O . THR A 1 210 ? -0.857 6.799 -7.175 1.00 93.38 210 THR A O 1
ATOM 1628 N N . THR A 1 211 ? -2.451 7.056 -5.619 1.00 92.62 211 THR A N 1
ATOM 1629 C CA . THR A 1 211 ? -3.486 6.226 -6.263 1.00 92.62 211 THR A CA 1
ATOM 1630 C C . THR A 1 211 ? -4.496 7.037 -7.075 1.00 92.62 211 THR A C 1
ATOM 1632 O O . THR A 1 211 ? -5.294 6.469 -7.825 1.00 92.62 211 THR A O 1
ATOM 1635 N N . ARG A 1 212 ? -4.499 8.368 -6.896 1.00 92.12 212 ARG A N 1
ATOM 1636 C CA . ARG A 1 212 ? -5.514 9.312 -7.400 1.00 92.12 212 ARG A CA 1
ATOM 1637 C C . ARG A 1 212 ? -6.938 9.063 -6.882 1.00 92.12 212 ARG A C 1
ATOM 1639 O O . ARG A 1 212 ? -7.885 9.678 -7.381 1.00 92.12 212 ARG A O 1
ATOM 1646 N N . ILE A 1 213 ? -7.106 8.216 -5.865 1.00 91.50 213 ILE A N 1
ATOM 1647 C CA . ILE A 1 213 ? -8.380 8.033 -5.166 1.00 91.50 213 ILE A CA 1
ATOM 1648 C C . ILE A 1 213 ? -8.670 9.300 -4.356 1.00 91.50 213 ILE A C 1
ATOM 1650 O O . ILE A 1 213 ? -7.908 9.692 -3.475 1.00 91.50 213 ILE A O 1
ATOM 1654 N N . ARG A 1 214 ? -9.784 9.968 -4.666 1.00 87.50 214 ARG A N 1
ATOM 1655 C CA . ARG A 1 214 ? -10.240 11.147 -3.917 1.00 87.50 214 ARG A CA 1
ATOM 1656 C C . ARG A 1 214 ? -11.018 10.697 -2.685 1.00 87.50 214 ARG A C 1
ATOM 1658 O O . ARG A 1 214 ? -11.860 9.819 -2.817 1.00 87.50 214 ARG A O 1
ATOM 1665 N N . ARG A 1 215 ? -10.793 11.361 -1.544 1.00 87.88 215 ARG A N 1
ATOM 1666 C CA . ARG A 1 215 ? -11.409 11.027 -0.240 1.00 87.88 215 ARG A CA 1
ATOM 1667 C C . ARG A 1 215 ? -11.236 9.537 0.096 1.00 87.88 215 ARG A C 1
ATOM 1669 O O . ARG A 1 215 ? -12.213 8.794 0.111 1.00 87.88 215 ARG A O 1
ATOM 1676 N N . PRO A 1 216 ? -9.981 9.093 0.261 1.00 92.00 216 PRO A N 1
ATOM 1677 C CA . PRO A 1 216 ? -9.658 7.675 0.365 1.00 92.00 216 PRO A CA 1
ATOM 1678 C C . PRO A 1 216 ? -10.132 7.027 1.668 1.00 92.00 216 PRO A C 1
ATOM 1680 O O . PRO A 1 216 ? -10.371 5.825 1.668 1.00 92.00 216 PRO A O 1
ATOM 1683 N N . LEU A 1 217 ? -10.260 7.807 2.745 1.00 94.88 217 LEU A N 1
ATOM 1684 C CA . LEU A 1 217 ? -10.691 7.345 4.060 1.00 94.88 217 LEU A CA 1
ATOM 1685 C C . LEU A 1 217 ? -11.977 8.065 4.474 1.00 94.88 217 LEU A C 1
ATOM 1687 O O . LEU A 1 217 ? -12.195 9.225 4.110 1.00 94.88 217 LEU A O 1
ATOM 1691 N N . GLY A 1 218 ? -12.836 7.365 5.212 1.00 91.50 218 GLY A N 1
ATOM 1692 C CA . GLY A 1 218 ? -14.067 7.928 5.754 1.00 91.50 218 GLY A CA 1
ATOM 1693 C C . GLY A 1 218 ? -13.797 8.994 6.813 1.00 91.50 218 GLY A C 1
ATOM 1694 O O . GLY A 1 218 ? -12.963 8.802 7.694 1.00 91.50 218 GLY A O 1
ATOM 1695 N N . GLU A 1 219 ? -14.548 10.096 6.755 1.00 92.06 219 GLU A N 1
ATOM 1696 C CA . GLU A 1 219 ? -14.447 11.179 7.739 1.00 92.06 219 GLU A CA 1
ATOM 1697 C C . GLU A 1 219 ? -14.766 10.658 9.155 1.00 92.06 219 GLU A C 1
ATOM 1699 O O . GLU A 1 219 ? -15.828 10.040 9.335 1.00 92.06 219 GLU A O 1
ATOM 1704 N N . PRO A 1 220 ? -13.925 10.937 10.172 1.00 92.00 220 PRO A N 1
ATOM 1705 C CA . PRO A 1 220 ? -14.106 10.416 11.529 1.00 92.00 220 PRO A CA 1
ATOM 1706 C C . PRO A 1 220 ? -15.493 10.696 12.116 1.00 92.00 220 PRO A C 1
ATOM 1708 O O . PRO A 1 220 ? -16.110 9.810 12.702 1.00 92.00 220 PRO A O 1
ATOM 1711 N N . GLU A 1 221 ? -16.037 11.894 11.884 1.00 93.31 221 GLU A N 1
ATOM 1712 C CA . GLU A 1 221 ? -17.378 12.284 12.343 1.00 93.31 221 GLU A CA 1
ATOM 1713 C C . GLU A 1 221 ? -18.487 11.431 11.710 1.00 93.31 221 GLU A C 1
ATOM 1715 O O . GLU A 1 221 ? -19.464 11.062 12.363 1.00 93.31 221 GLU A O 1
ATOM 1720 N N . THR A 1 222 ? -18.337 11.080 10.430 1.00 94.19 222 THR A N 1
ATOM 1721 C CA . THR A 1 222 ? -19.311 10.236 9.726 1.00 94.19 222 THR A CA 1
ATOM 1722 C C . THR A 1 222 ? -19.252 8.800 10.229 1.00 94.19 222 THR A C 1
ATOM 1724 O O . THR A 1 222 ? -20.298 8.181 10.419 1.00 94.19 222 THR A O 1
ATOM 1727 N N . VAL A 1 223 ? -18.046 8.288 10.475 1.00 93.81 223 VAL A N 1
ATOM 1728 C CA . VAL A 1 223 ? -17.828 6.950 11.035 1.00 93.81 223 VAL A CA 1
ATOM 1729 C C . VAL A 1 223 ? -18.386 6.857 12.456 1.00 93.81 223 VAL A C 1
ATOM 1731 O O . VAL A 1 223 ? -19.142 5.931 12.751 1.00 93.81 223 VAL A O 1
ATOM 1734 N N . ALA A 1 224 ? -18.100 7.849 13.303 1.00 92.62 224 ALA A N 1
ATOM 1735 C CA . ALA A 1 224 ? -18.649 7.942 14.653 1.00 92.62 224 ALA A CA 1
ATOM 1736 C C . ALA A 1 224 ? -20.183 7.980 14.636 1.00 92.62 224 ALA A C 1
ATOM 1738 O O . ALA A 1 224 ? -20.827 7.256 15.392 1.00 92.62 224 ALA A O 1
ATOM 1739 N N . ARG A 1 225 ? -20.787 8.749 13.720 1.00 95.81 225 ARG A N 1
ATOM 1740 C CA . ARG A 1 225 ? -22.244 8.761 13.535 1.00 95.81 225 ARG A CA 1
ATOM 1741 C C . ARG A 1 225 ? -22.795 7.381 13.167 1.00 95.81 225 ARG A C 1
ATOM 1743 O O . ARG A 1 225 ? -23.778 6.967 13.765 1.00 95.81 225 ARG A O 1
ATOM 1750 N N . TYR A 1 226 ? -22.182 6.657 12.226 1.00 95.94 226 TYR A N 1
ATOM 1751 C CA . TYR A 1 226 ? -22.658 5.314 11.858 1.00 95.94 226 TYR A CA 1
ATOM 1752 C C . TYR A 1 226 ? -22.567 4.315 13.014 1.00 95.94 226 TYR A C 1
ATOM 1754 O O . TYR A 1 226 ? -23.453 3.472 13.147 1.00 95.94 226 TYR A O 1
ATOM 1762 N N . LEU A 1 227 ? -21.537 4.423 13.858 1.00 93.12 227 LEU A N 1
ATOM 1763 C CA . LEU A 1 227 ? -21.417 3.625 15.080 1.00 93.12 227 LEU A CA 1
ATOM 1764 C C . LEU A 1 227 ? -22.527 3.966 16.085 1.00 93.12 227 LEU A C 1
ATOM 1766 O O . LEU A 1 227 ? -23.199 3.060 16.573 1.00 93.12 227 LEU A O 1
ATOM 1770 N N . LEU A 1 228 ? -22.763 5.258 16.339 1.00 93.56 228 LEU A N 1
ATOM 1771 C CA . LEU A 1 228 ? -23.795 5.737 17.269 1.00 93.56 228 LEU A CA 1
ATOM 1772 C C . LEU A 1 228 ? -25.218 5.374 16.819 1.00 93.56 228 LEU A C 1
ATOM 1774 O O . LEU A 1 228 ? -26.048 4.991 17.639 1.00 93.56 228 LEU A O 1
ATOM 1778 N N . GLU A 1 229 ? -25.503 5.486 15.522 1.00 95.44 229 GLU A N 1
ATOM 1779 C CA . GLU A 1 229 ? -26.812 5.172 14.933 1.00 95.44 229 GLU A CA 1
ATOM 1780 C C . GLU A 1 229 ? -27.022 3.662 14.708 1.00 95.44 229 GLU A C 1
ATOM 1782 O O . GLU A 1 229 ? -28.127 3.242 14.363 1.00 95.44 229 GLU A O 1
ATOM 1787 N N . GLY A 1 230 ? -25.981 2.836 14.874 1.00 94.06 230 GLY A N 1
ATOM 1788 C CA . GLY A 1 230 ? -26.031 1.402 14.579 1.00 94.06 230 GLY A CA 1
ATOM 1789 C C . GLY A 1 230 ? -26.198 1.079 13.087 1.00 94.06 230 GLY A C 1
ATOM 1790 O O . GLY A 1 230 ? -26.661 -0.009 12.737 1.00 94.06 230 GLY A O 1
ATOM 1791 N N . ASP A 1 231 ? -25.830 1.995 12.180 1.00 95.69 231 ASP A N 1
ATOM 1792 C CA . ASP A 1 231 ? -25.899 1.780 10.726 1.00 95.69 231 ASP A CA 1
ATOM 1793 C C . ASP A 1 231 ? -24.694 0.960 10.236 1.00 95.69 231 ASP A C 1
ATOM 1795 O O . ASP A 1 231 ? -23.829 1.413 9.476 1.00 95.69 231 ASP A O 1
ATOM 1799 N N . TYR A 1 232 ? -24.642 -0.298 10.677 1.00 94.88 232 TYR A N 1
ATOM 1800 C CA . TYR A 1 232 ? -23.540 -1.214 10.389 1.00 94.88 232 TYR A CA 1
ATOM 1801 C C . TYR A 1 232 ? -23.377 -1.507 8.896 1.00 94.88 232 TYR A C 1
ATOM 1803 O O . TYR A 1 232 ? -22.277 -1.810 8.443 1.00 94.88 232 TYR A O 1
ATOM 1811 N N . ARG A 1 233 ? -24.440 -1.361 8.093 1.00 95.56 233 ARG A N 1
ATOM 1812 C CA . ARG A 1 233 ? -24.356 -1.534 6.635 1.00 95.56 233 ARG A CA 1
ATOM 1813 C C . ARG A 1 233 ? -23.573 -0.405 5.977 1.00 95.56 233 ARG A C 1
ATOM 1815 O O . ARG A 1 233 ? -22.779 -0.672 5.075 1.00 95.56 233 ARG A O 1
ATOM 1822 N N . ARG A 1 234 ? -23.811 0.850 6.374 1.00 96.25 234 ARG A N 1
ATOM 1823 C CA . ARG A 1 234 ? -23.025 1.982 5.861 1.00 96.25 234 ARG A CA 1
ATOM 1824 C C . ARG A 1 234 ? -21.613 1.976 6.420 1.00 96.25 234 ARG A C 1
ATOM 1826 O O . ARG A 1 234 ? -20.685 2.206 5.650 1.00 96.25 234 ARG A O 1
ATOM 1833 N N . LEU A 1 235 ? -21.456 1.631 7.699 1.00 96.56 235 LEU A N 1
ATOM 1834 C CA . LEU A 1 235 ? -20.147 1.469 8.319 1.00 96.56 235 LEU A CA 1
ATOM 1835 C C . LEU A 1 235 ? -19.299 0.435 7.572 1.00 96.56 235 LEU A C 1
ATOM 1837 O O . LEU A 1 235 ? -18.209 0.782 7.132 1.00 96.56 235 LEU A O 1
ATOM 1841 N N . ALA A 1 236 ? -19.825 -0.776 7.345 1.00 96.81 236 ALA A N 1
ATOM 1842 C CA . ALA A 1 236 ? -19.131 -1.844 6.622 1.00 96.81 236 ALA A CA 1
ATOM 1843 C C . ALA A 1 236 ? -18.678 -1.391 5.228 1.00 96.81 236 ALA A C 1
ATOM 1845 O O . ALA A 1 236 ? -17.504 -1.493 4.890 1.00 96.81 236 ALA A O 1
ATOM 1846 N N . ARG A 1 237 ? -19.579 -0.786 4.441 1.00 96.50 237 ARG A N 1
ATOM 1847 C CA . ARG A 1 237 ? -19.230 -0.262 3.108 1.00 96.50 237 ARG A CA 1
ATOM 1848 C C . ARG A 1 237 ? -18.139 0.804 3.158 1.00 96.50 237 ARG A C 1
ATOM 1850 O O . ARG A 1 237 ? -17.311 0.848 2.251 1.00 96.50 237 ARG A O 1
ATOM 1857 N N . GLN A 1 238 ? -18.155 1.663 4.178 1.00 96.56 238 GLN A N 1
ATOM 1858 C CA . GLN A 1 238 ? -17.135 2.690 4.355 1.00 96.56 238 GLN A CA 1
ATOM 1859 C C . GLN A 1 238 ? -15.774 2.052 4.648 1.00 96.56 238 GLN A C 1
ATOM 1861 O O . GLN A 1 238 ? -14.832 2.295 3.903 1.00 96.56 238 GLN A O 1
ATOM 1866 N N . ILE A 1 239 ? -15.673 1.179 5.653 1.00 96.88 239 ILE A N 1
ATOM 1867 C CA . ILE A 1 239 ? -14.389 0.558 6.022 1.00 96.88 239 ILE A CA 1
ATOM 1868 C C . ILE A 1 239 ? -13.867 -0.421 4.962 1.00 96.88 239 ILE A C 1
ATOM 1870 O O . ILE A 1 239 ? -12.659 -0.521 4.764 1.00 96.88 239 ILE A O 1
ATOM 1874 N N . GLU A 1 240 ? -14.753 -1.077 4.206 1.00 97.44 240 GLU A N 1
ATOM 1875 C CA . GLU A 1 240 ? -14.374 -1.839 3.011 1.00 97.44 240 GLU A CA 1
ATOM 1876 C C . GLU A 1 240 ? -13.813 -0.941 1.898 1.00 97.44 240 GLU A C 1
ATOM 1878 O O . GLU A 1 240 ? -12.963 -1.374 1.119 1.00 97.44 240 GLU A O 1
ATOM 1883 N N . SER A 1 241 ? -14.314 0.288 1.759 1.00 96.88 241 SER A N 1
ATOM 1884 C CA . SER A 1 241 ? -13.778 1.256 0.798 1.00 96.88 241 SER A CA 1
ATOM 1885 C C . SER A 1 241 ? -12.413 1.773 1.251 1.00 96.88 241 SER A C 1
ATOM 1887 O O . SER A 1 241 ? -11.478 1.799 0.451 1.00 96.88 241 SER A O 1
ATOM 1889 N N . ASP A 1 242 ? -12.287 2.118 2.532 1.00 97.31 242 ASP A N 1
ATOM 1890 C CA . ASP A 1 242 ? -11.042 2.575 3.151 1.00 97.31 242 ASP A CA 1
ATOM 1891 C C . ASP A 1 242 ? -9.925 1.533 2.983 1.00 97.31 242 ASP A C 1
ATOM 1893 O O . ASP A 1 242 ? -8.833 1.853 2.510 1.00 97.31 242 ASP A O 1
ATOM 1897 N N . VAL A 1 243 ? -10.198 0.260 3.306 1.00 97.62 243 VAL A N 1
ATOM 1898 C CA . VAL A 1 243 ? -9.183 -0.804 3.225 1.00 97.62 243 VAL A CA 1
ATOM 1899 C C . VAL A 1 243 ? -8.743 -1.078 1.782 1.00 97.62 243 VAL A C 1
ATOM 1901 O O . VAL A 1 243 ? -7.576 -1.377 1.545 1.00 97.62 243 VAL A O 1
ATOM 1904 N N . LYS A 1 244 ? -9.626 -0.895 0.787 1.00 97.62 244 LYS A N 1
ATOM 1905 C CA . LYS A 1 244 ? -9.247 -0.965 -0.640 1.00 97.62 244 LYS A CA 1
ATOM 1906 C C . LYS A 1 244 ? -8.289 0.161 -1.024 1.00 97.62 244 LYS A C 1
ATOM 1908 O O . LYS A 1 244 ? -7.373 -0.070 -1.813 1.00 97.62 244 LYS A O 1
ATOM 1913 N N . ALA A 1 245 ? -8.493 1.361 -0.483 1.00 97.31 245 ALA A N 1
ATOM 1914 C CA . ALA A 1 245 ? -7.621 2.502 -0.737 1.00 97.31 245 ALA A CA 1
ATOM 1915 C C . ALA A 1 245 ? -6.237 2.304 -0.088 1.00 97.31 245 ALA A C 1
ATOM 1917 O O . ALA A 1 245 ? -5.219 2.533 -0.742 1.00 97.31 245 ALA A O 1
ATOM 1918 N N . LEU A 1 246 ? -6.198 1.789 1.147 1.00 97.44 246 LEU A N 1
ATOM 1919 C CA . LEU A 1 246 ? -4.958 1.393 1.827 1.00 97.44 246 LEU A CA 1
ATOM 1920 C C . LEU A 1 246 ? -4.226 0.276 1.083 1.00 97.44 246 LEU A C 1
ATOM 1922 O O . LEU A 1 246 ? -3.018 0.346 0.893 1.00 97.44 246 LEU A O 1
ATOM 1926 N N . HIS A 1 247 ? -4.955 -0.725 0.598 1.00 97.00 247 HIS A N 1
ATOM 1927 C CA . HIS A 1 247 ? -4.381 -1.802 -0.198 1.00 97.00 247 HIS A CA 1
ATOM 1928 C C . HIS A 1 247 ? -3.751 -1.293 -1.501 1.00 97.00 247 HIS A C 1
ATOM 1930 O O . HIS A 1 247 ? -2.653 -1.719 -1.852 1.00 97.00 247 HIS A O 1
ATOM 1936 N N . ALA A 1 248 ? -4.393 -0.350 -2.195 1.00 96.50 248 ALA A N 1
ATOM 1937 C CA . ALA A 1 248 ? -3.812 0.269 -3.385 1.00 96.50 248 ALA A CA 1
ATOM 1938 C C . ALA A 1 248 ? -2.520 1.047 -3.067 1.00 96.50 248 ALA A C 1
ATOM 1940 O O . ALA A 1 248 ? -1.561 0.969 -3.833 1.00 96.50 248 ALA A O 1
ATOM 1941 N N . LEU A 1 249 ? -2.474 1.755 -1.930 1.00 96.75 249 LEU A N 1
ATOM 1942 C CA . LEU A 1 249 ? -1.253 2.407 -1.447 1.00 96.75 249 LEU A CA 1
ATOM 1943 C C . LEU A 1 249 ? -0.155 1.374 -1.160 1.00 96.75 249 LEU A C 1
ATOM 1945 O O . LEU A 1 249 ? 0.949 1.516 -1.679 1.00 96.75 249 LEU A O 1
ATOM 1949 N N . TYR A 1 250 ? -0.469 0.331 -0.386 1.00 96.00 250 TYR A N 1
ATOM 1950 C CA . TYR A 1 250 ? 0.462 -0.741 -0.029 1.00 96.00 250 TYR A CA 1
ATOM 1951 C C . TYR A 1 250 ? 1.064 -1.409 -1.270 1.00 96.00 250 TYR A C 1
ATOM 1953 O O . TYR A 1 250 ? 2.284 -1.488 -1.391 1.00 96.00 250 TYR A O 1
ATOM 1961 N N . GLN A 1 251 ? 0.232 -1.809 -2.239 1.00 94.94 251 GLN A N 1
ATOM 1962 C CA . GLN A 1 251 ? 0.701 -2.423 -3.486 1.00 94.94 251 GLN A CA 1
ATOM 1963 C C . GLN A 1 251 ? 1.635 -1.504 -4.274 1.00 94.94 251 GLN A C 1
ATOM 1965 O O . GLN A 1 251 ? 2.648 -1.965 -4.801 1.00 94.94 251 GLN A O 1
ATOM 1970 N N . TYR A 1 252 ? 1.321 -0.208 -4.337 1.00 95.38 252 TYR A N 1
ATOM 1971 C CA . TYR A 1 252 ? 2.199 0.763 -4.980 1.00 95.38 252 TYR A CA 1
ATOM 1972 C C . TYR A 1 252 ? 3.535 0.881 -4.234 1.00 95.38 252 TYR A C 1
ATOM 1974 O O . TYR A 1 252 ? 4.591 0.814 -4.861 1.00 95.38 252 TYR A O 1
ATOM 1982 N N . GLY A 1 253 ? 3.509 1.016 -2.906 1.00 93.94 253 GLY A N 1
ATOM 1983 C CA . GLY A 1 253 ? 4.723 1.134 -2.098 1.00 93.94 253 GLY A CA 1
ATOM 1984 C C . GLY A 1 253 ? 5.619 -0.101 -2.189 1.00 93.94 253 GLY A C 1
ATOM 1985 O O . GLY A 1 253 ? 6.827 0.047 -2.340 1.00 93.94 253 GLY A O 1
ATOM 1986 N N . VAL A 1 254 ? 5.046 -1.309 -2.220 1.00 92.62 254 VAL A N 1
ATOM 1987 C CA . VAL A 1 254 ? 5.798 -2.554 -2.464 1.00 92.62 254 VAL A CA 1
ATOM 1988 C C . VAL A 1 254 ? 6.424 -2.557 -3.863 1.00 92.62 254 VAL A C 1
ATOM 1990 O O . VAL A 1 254 ? 7.609 -2.845 -4.013 1.00 92.62 254 VAL A O 1
ATOM 1993 N N . LEU A 1 255 ? 5.653 -2.182 -4.889 1.00 93.19 255 LEU A N 1
ATOM 1994 C CA . LEU A 1 255 ? 6.111 -2.195 -6.279 1.00 93.19 255 LEU A CA 1
ATOM 1995 C C . LEU A 1 255 ? 7.270 -1.214 -6.535 1.00 93.19 255 LEU A C 1
ATOM 1997 O O . LEU A 1 255 ? 8.199 -1.525 -7.291 1.00 93.19 255 LEU A O 1
ATOM 2001 N N . HIS A 1 256 ? 7.195 -0.024 -5.936 1.00 90.56 256 HIS A N 1
ATOM 2002 C CA . HIS A 1 256 ? 8.133 1.080 -6.166 1.00 90.56 256 HIS A CA 1
ATOM 2003 C C . HIS A 1 256 ? 9.219 1.215 -5.097 1.00 90.56 256 HIS A C 1
ATOM 2005 O O . HIS A 1 256 ? 10.218 1.888 -5.343 1.00 90.56 256 HIS A O 1
ATOM 2011 N N . GLY A 1 257 ? 9.033 0.623 -3.916 1.00 90.12 257 GLY A N 1
ATOM 2012 C CA . GLY A 1 257 ? 9.827 0.934 -2.721 1.00 90.12 257 GLY A CA 1
ATOM 2013 C C . GLY A 1 257 ? 9.623 2.370 -2.219 1.00 90.12 257 GLY A C 1
ATOM 2014 O O . GLY A 1 257 ? 10.477 2.911 -1.517 1.00 90.12 257 GLY A O 1
ATOM 2015 N N . ALA A 1 258 ? 8.543 3.031 -2.644 1.00 91.19 258 ALA A N 1
ATOM 2016 C CA . ALA A 1 258 ? 8.229 4.410 -2.299 1.00 91.19 258 ALA A CA 1
ATOM 2017 C C . ALA A 1 258 ? 6.757 4.742 -2.585 1.00 91.19 258 ALA A C 1
ATOM 2019 O O . ALA A 1 258 ? 6.132 4.145 -3.460 1.00 91.19 258 ALA A O 1
ATOM 2020 N N . VAL A 1 259 ? 6.229 5.767 -1.917 1.00 92.62 259 VAL A N 1
ATOM 2021 C CA . VAL A 1 259 ? 4.892 6.340 -2.150 1.00 92.62 259 VAL A CA 1
ATOM 2022 C C . VAL A 1 259 ? 4.979 7.799 -2.566 1.00 92.62 259 VAL A C 1
ATOM 2024 O O . VAL A 1 259 ? 5.993 8.461 -2.357 1.00 92.62 259 VAL A O 1
ATOM 2027 N N . ARG A 1 260 ? 3.922 8.324 -3.180 1.00 91.31 260 ARG A N 1
ATOM 2028 C CA . ARG A 1 260 ? 3.950 9.637 -3.821 1.00 91.31 260 ARG A CA 1
ATOM 2029 C C . ARG A 1 260 ? 3.185 10.686 -3.022 1.00 91.31 260 ARG A C 1
ATOM 2031 O O . ARG A 1 260 ? 1.982 10.570 -2.793 1.00 91.31 260 ARG A O 1
ATOM 2038 N N . LEU A 1 261 ? 3.871 11.770 -2.685 1.00 91.19 261 LEU A N 1
ATOM 2039 C CA . LEU A 1 261 ? 3.292 12.981 -2.122 1.00 91.19 261 LEU A CA 1
ATOM 2040 C C . LEU A 1 261 ? 2.992 13.972 -3.249 1.00 91.19 261 LEU A C 1
ATOM 2042 O O . LEU A 1 261 ? 3.920 14.507 -3.854 1.00 91.19 261 LEU A O 1
ATOM 2046 N N . ARG A 1 262 ? 1.706 14.255 -3.504 1.00 89.62 262 ARG A N 1
ATOM 2047 C CA . ARG A 1 262 ? 1.281 15.293 -4.461 1.00 89.62 262 ARG A CA 1
ATOM 2048 C C . ARG A 1 262 ? 0.417 16.342 -3.780 1.00 89.62 262 ARG A C 1
ATOM 2050 O O . ARG A 1 262 ? -0.684 16.040 -3.326 1.00 89.62 262 ARG A O 1
ATOM 2057 N N . TRP A 1 263 ? 0.890 17.583 -3.742 1.00 86.94 263 TRP A N 1
ATOM 2058 C CA . TRP A 1 263 ? 0.136 18.702 -3.180 1.00 86.94 263 TRP A CA 1
ATOM 2059 C C . TRP A 1 263 ? 0.556 20.030 -3.813 1.00 86.94 263 TRP A C 1
ATOM 2061 O O . TRP A 1 263 ? 1.672 20.507 -3.608 1.00 86.94 263 TRP A O 1
ATOM 2071 N N . GLY A 1 264 ? -0.339 20.653 -4.586 1.00 85.81 264 GLY A N 1
ATOM 2072 C CA . GLY A 1 264 ? -0.018 21.880 -5.319 1.00 85.81 264 GLY A CA 1
ATOM 2073 C C . GLY A 1 264 ? 1.150 21.659 -6.285 1.00 85.81 264 GLY A C 1
ATOM 2074 O O . GLY A 1 264 ? 1.023 20.893 -7.233 1.00 85.81 264 GLY A O 1
ATOM 2075 N N . SER A 1 265 ? 2.280 22.323 -6.034 1.00 81.56 265 SER A N 1
ATOM 2076 C CA . SER A 1 265 ? 3.526 22.156 -6.796 1.00 81.56 265 SER A CA 1
ATOM 2077 C C . SER A 1 265 ? 4.456 21.063 -6.255 1.00 81.56 265 SER A C 1
ATOM 2079 O O . SER A 1 265 ? 5.505 20.827 -6.844 1.00 81.56 265 SER A O 1
ATOM 2081 N N . VAL A 1 266 ? 4.130 20.447 -5.114 1.00 85.44 266 VAL A N 1
ATOM 2082 C CA . VAL A 1 266 ? 4.910 19.344 -4.539 1.00 85.44 266 VAL A CA 1
ATOM 2083 C C . VAL A 1 266 ? 4.524 18.057 -5.250 1.00 85.44 266 VAL A C 1
ATOM 2085 O O . VAL A 1 266 ? 3.342 17.715 -5.291 1.00 85.44 266 VAL A O 1
ATOM 2088 N N . ASP A 1 267 ? 5.517 17.352 -5.780 1.00 88.38 267 ASP A N 1
ATOM 2089 C CA . ASP A 1 267 ? 5.368 16.045 -6.413 1.00 88.38 267 ASP A CA 1
ATOM 2090 C C . ASP A 1 267 ? 6.636 15.228 -6.152 1.00 88.38 267 ASP A C 1
ATOM 2092 O O . ASP A 1 267 ? 7.654 15.419 -6.817 1.00 88.38 267 ASP A O 1
ATOM 2096 N N . GLU A 1 268 ? 6.613 14.400 -5.108 1.00 86.88 268 GLU A N 1
ATOM 2097 C CA . GLU A 1 268 ? 7.812 13.724 -4.612 1.00 86.88 268 GLU A CA 1
ATOM 2098 C C . GLU A 1 268 ? 7.556 12.287 -4.183 1.00 86.88 268 GLU A C 1
ATOM 2100 O O . GLU A 1 268 ? 6.461 11.935 -3.746 1.00 86.88 268 GLU A O 1
ATOM 2105 N N . MET A 1 269 ? 8.601 11.468 -4.281 1.00 87.69 269 MET A N 1
ATOM 2106 C CA . MET A 1 269 ? 8.598 10.082 -3.829 1.00 87.69 269 MET A CA 1
ATOM 2107 C C . MET A 1 269 ? 9.187 10.006 -2.418 1.00 87.69 269 MET A C 1
ATOM 2109 O O . MET A 1 269 ? 10.307 10.457 -2.182 1.00 87.69 269 MET A O 1
ATOM 2113 N N . LEU A 1 270 ? 8.436 9.431 -1.487 1.00 88.31 270 LEU A N 1
ATOM 2114 C CA . LEU A 1 270 ? 8.860 9.132 -0.125 1.00 88.31 270 LEU A CA 1
ATOM 2115 C C . LEU A 1 270 ? 9.177 7.640 -0.044 1.00 88.31 270 LEU A C 1
ATOM 2117 O O . LEU A 1 270 ? 8.307 6.825 -0.335 1.00 88.31 270 LEU A O 1
ATOM 2121 N N . ALA A 1 271 ? 10.410 7.288 0.311 1.00 89.31 271 ALA A N 1
ATOM 2122 C CA . ALA A 1 271 ? 10.837 5.893 0.392 1.00 89.31 271 ALA A CA 1
ATOM 2123 C C . ALA A 1 271 ? 10.043 5.107 1.449 1.00 89.31 271 ALA A C 1
ATOM 2125 O O . ALA A 1 271 ? 9.669 5.658 2.485 1.00 89.31 271 ALA A O 1
ATOM 2126 N N . THR A 1 272 ? 9.831 3.820 1.179 1.00 88.06 272 THR A N 1
ATOM 2127 C CA . THR A 1 272 ? 9.175 2.860 2.075 1.00 88.06 272 THR A CA 1
ATOM 2128 C C . THR A 1 272 ? 9.950 1.549 2.093 1.00 88.06 272 THR A C 1
ATOM 2130 O O . THR A 1 272 ? 10.529 1.153 1.083 1.00 88.06 272 THR A O 1
ATOM 2133 N N . ASP A 1 273 ? 9.894 0.832 3.204 1.00 86.88 273 ASP A N 1
ATOM 2134 C CA . ASP A 1 273 ? 10.530 -0.470 3.432 1.00 86.88 273 ASP A CA 1
ATOM 2135 C C . ASP A 1 273 ? 9.520 -1.635 3.444 1.00 86.88 273 ASP A C 1
ATOM 2137 O O . ASP A 1 273 ? 9.789 -2.709 3.968 1.00 86.88 273 ASP A O 1
ATOM 2141 N N . TRP A 1 274 ? 8.350 -1.438 2.829 1.00 89.88 274 TRP A N 1
ATOM 2142 C CA . TRP A 1 274 ? 7.228 -2.385 2.868 1.00 89.88 274 TRP A CA 1
ATOM 2143 C C . TRP A 1 274 ? 7.435 -3.668 2.056 1.00 89.88 274 TRP A C 1
ATOM 2145 O O . TRP A 1 274 ? 6.711 -4.644 2.256 1.00 89.88 274 TRP A O 1
ATOM 2155 N N . ALA A 1 275 ? 8.355 -3.644 1.089 1.00 87.00 275 ALA A N 1
ATOM 2156 C CA . ALA A 1 275 ? 8.636 -4.777 0.217 1.00 87.00 275 ALA A CA 1
ATOM 2157 C C . ALA A 1 275 ? 9.535 -5.794 0.926 1.00 87.00 275 ALA A C 1
ATOM 2159 O O . ALA A 1 275 ? 10.590 -5.443 1.455 1.00 87.00 275 ALA A O 1
ATOM 2160 N N . LEU A 1 276 ? 9.154 -7.066 0.872 1.00 83.56 276 LEU A N 1
ATOM 2161 C CA . LEU A 1 276 ? 9.995 -8.174 1.301 1.00 83.56 276 LEU A CA 1
ATOM 2162 C C . LEU A 1 276 ? 10.894 -8.664 0.153 1.00 83.56 276 LEU A C 1
ATOM 2164 O O . LEU A 1 276 ? 10.590 -8.442 -1.024 1.00 83.56 276 LEU A O 1
ATOM 2168 N N . PRO A 1 277 ? 11.997 -9.372 0.457 1.00 76.25 277 PRO A N 1
ATOM 2169 C CA . PRO A 1 277 ? 12.752 -10.102 -0.558 1.00 76.25 277 PRO A CA 1
ATOM 2170 C C . PRO A 1 277 ? 11.824 -10.986 -1.404 1.00 76.25 277 PRO A C 1
ATOM 2172 O O . PRO A 1 277 ? 10.955 -11.658 -0.868 1.00 76.25 277 PRO A O 1
ATOM 2175 N N . GLY A 1 278 ? 11.966 -10.972 -2.727 1.00 76.56 278 GLY A N 1
ATOM 2176 C CA . GLY A 1 278 ? 11.098 -11.744 -3.627 1.00 76.56 278 GLY A CA 1
ATOM 2177 C C . GLY A 1 278 ? 9.760 -11.082 -3.989 1.00 76.56 278 GLY A C 1
ATOM 2178 O O . GLY A 1 278 ? 9.081 -11.580 -4.891 1.00 76.56 278 GLY A O 1
ATOM 2179 N N . ASP A 1 279 ? 9.394 -9.949 -3.373 1.00 84.00 279 ASP A N 1
ATOM 2180 C CA . ASP A 1 279 ? 8.264 -9.149 -3.851 1.00 84.00 279 ASP A CA 1
ATOM 2181 C C . ASP A 1 279 ? 8.511 -8.590 -5.256 1.00 84.00 279 ASP A C 1
ATOM 2183 O O . ASP A 1 279 ? 9.641 -8.351 -5.696 1.00 84.00 279 ASP A O 1
ATOM 2187 N N . VAL A 1 280 ? 7.416 -8.361 -5.982 1.00 81.44 280 VAL A N 1
ATOM 2188 C CA . VAL A 1 280 ? 7.470 -7.823 -7.341 1.00 81.44 280 VAL A CA 1
ATOM 2189 C C . VAL A 1 280 ? 8.014 -6.397 -7.309 1.00 81.44 280 VAL A C 1
ATOM 2191 O O . VAL A 1 280 ? 7.311 -5.459 -6.950 1.00 81.44 280 VAL A O 1
ATOM 2194 N N . ASN A 1 281 ? 9.252 -6.227 -7.768 1.00 85.44 281 ASN A N 1
ATOM 2195 C CA . ASN A 1 281 ? 9.886 -4.925 -7.918 1.00 85.44 281 ASN A CA 1
ATOM 2196 C C . ASN A 1 281 ? 9.758 -4.403 -9.361 1.00 85.44 281 ASN A C 1
ATOM 2198 O O . ASN A 1 281 ? 10.118 -5.095 -10.321 1.00 85.44 281 ASN A O 1
ATOM 2202 N N . LEU A 1 282 ? 9.316 -3.150 -9.528 1.00 89.62 282 LEU A N 1
ATOM 2203 C CA . LEU A 1 282 ? 9.116 -2.544 -10.849 1.00 89.62 282 LEU A CA 1
ATOM 2204 C C . LEU A 1 282 ? 10.391 -2.539 -11.698 1.00 89.62 282 LEU A C 1
ATOM 2206 O O . LEU A 1 282 ? 10.355 -2.867 -12.885 1.00 89.62 282 LEU A O 1
ATOM 2210 N N . ARG A 1 283 ? 11.531 -2.177 -11.099 1.00 86.19 283 ARG A N 1
ATOM 2211 C CA . ARG A 1 283 ? 12.816 -2.095 -11.801 1.00 86.19 283 ARG A CA 1
ATOM 2212 C C . ARG A 1 283 ? 13.242 -3.451 -12.336 1.00 86.19 283 ARG A C 1
ATOM 2214 O O . ARG A 1 283 ? 13.686 -3.539 -13.480 1.00 86.19 283 ARG A O 1
ATOM 2221 N N . GLN A 1 284 ? 13.098 -4.493 -11.525 1.00 85.81 284 GLN A N 1
ATOM 2222 C CA . GLN A 1 284 ? 13.447 -5.854 -11.924 1.00 85.81 284 GLN A CA 1
ATOM 2223 C C . GLN A 1 284 ? 12.523 -6.368 -13.034 1.00 85.81 284 GLN A C 1
ATOM 2225 O O . GLN A 1 284 ? 13.014 -6.922 -14.015 1.00 85.81 284 GLN A O 1
ATOM 2230 N N . GLN A 1 285 ? 11.212 -6.121 -12.932 1.00 88.81 285 GLN A N 1
ATOM 2231 C CA . GLN A 1 285 ? 10.241 -6.523 -13.955 1.00 88.81 285 GLN A CA 1
ATOM 2232 C C . GLN A 1 285 ? 10.483 -5.825 -15.297 1.00 88.81 285 GLN A C 1
ATOM 2234 O O . GLN A 1 285 ? 10.548 -6.488 -16.328 1.00 88.81 285 GLN A O 1
ATOM 2239 N N . LEU A 1 286 ? 10.682 -4.502 -15.296 1.00 89.12 286 LEU A N 1
ATOM 2240 C CA . LEU A 1 286 ? 10.959 -3.743 -16.520 1.00 89.12 286 LEU A CA 1
ATOM 2241 C C . LEU A 1 286 ? 12.270 -4.180 -17.177 1.00 89.12 286 LEU A C 1
ATOM 2243 O O . LEU A 1 286 ? 12.309 -4.381 -18.390 1.00 89.12 286 LEU A O 1
ATOM 2247 N N . LYS A 1 287 ? 13.328 -4.366 -16.376 1.00 87.12 287 LYS A N 1
ATOM 2248 C CA . LYS A 1 287 ? 14.617 -4.862 -16.864 1.00 87.12 287 LYS A CA 1
ATOM 2249 C C . LYS A 1 287 ? 14.473 -6.258 -17.471 1.00 87.12 287 LYS A C 1
ATOM 2251 O O . LYS A 1 287 ? 14.902 -6.467 -18.599 1.00 87.12 287 LYS A O 1
ATOM 2256 N N . SER A 1 288 ? 13.824 -7.185 -16.763 1.00 86.44 288 SER A N 1
ATOM 2257 C CA . SER A 1 288 ? 13.648 -8.555 -17.251 1.00 86.44 288 SER A CA 1
ATOM 2258 C C . SER A 1 288 ? 12.790 -8.614 -18.516 1.00 86.44 288 SER A C 1
ATOM 2260 O O . SER A 1 288 ? 13.111 -9.373 -19.425 1.00 86.44 288 SER A O 1
ATOM 2262 N N . ALA A 1 289 ? 11.734 -7.800 -18.603 1.00 87.88 289 ALA A N 1
ATOM 2263 C CA . ALA A 1 289 ? 10.894 -7.715 -19.793 1.00 87.88 289 ALA A CA 1
ATOM 2264 C C . ALA A 1 289 ? 11.659 -7.165 -21.005 1.00 87.88 289 ALA A C 1
ATOM 2266 O O . ALA A 1 289 ? 11.518 -7.701 -22.100 1.00 87.88 289 ALA A O 1
ATOM 2267 N N . HIS A 1 290 ? 12.496 -6.143 -20.802 1.00 88.00 290 HIS A N 1
ATOM 2268 C CA . HIS A 1 290 ? 13.350 -5.591 -21.851 1.00 88.00 290 HIS A CA 1
ATOM 2269 C C . HIS A 1 290 ? 14.391 -6.608 -22.341 1.00 88.00 290 HIS A C 1
ATOM 2271 O O . HIS A 1 290 ? 14.499 -6.855 -23.538 1.00 88.00 290 HIS A O 1
ATOM 2277 N N . GLU A 1 291 ? 15.115 -7.250 -21.418 1.00 88.12 291 GLU A N 1
ATOM 2278 C CA . GLU A 1 291 ? 16.158 -8.234 -21.745 1.00 88.12 291 GLU A CA 1
ATOM 2279 C C . GLU A 1 291 ? 15.608 -9.468 -22.477 1.00 88.12 291 GLU A C 1
ATOM 2281 O O . GLU A 1 291 ? 16.313 -10.067 -23.287 1.00 88.12 291 GLU A O 1
ATOM 2286 N N . LYS A 1 292 ? 14.356 -9.850 -22.201 1.00 87.31 292 LYS A N 1
ATOM 2287 C CA . LYS A 1 292 ? 13.695 -11.022 -22.795 1.00 87.31 292 LYS A CA 1
ATOM 2288 C C . LYS A 1 292 ? 12.817 -10.696 -24.012 1.00 87.31 292 LYS A C 1
ATOM 2290 O O . LYS A 1 292 ? 12.185 -11.610 -24.528 1.00 87.31 292 LYS A O 1
ATOM 2295 N N . ASP A 1 293 ? 12.726 -9.428 -24.430 1.00 85.88 293 ASP A N 1
ATOM 2296 C CA . ASP A 1 293 ? 11.729 -8.930 -25.404 1.00 85.88 293 ASP A CA 1
ATOM 2297 C C . ASP A 1 293 ? 10.297 -9.435 -25.107 1.00 85.88 293 ASP A C 1
ATOM 2299 O O . ASP A 1 293 ? 9.512 -9.777 -25.996 1.00 85.88 293 ASP A O 1
ATOM 2303 N N . ALA A 1 294 ? 9.951 -9.518 -23.820 1.00 87.44 294 ALA A N 1
ATOM 2304 C CA . ALA A 1 294 ? 8.669 -10.044 -23.373 1.00 87.44 294 ALA A CA 1
ATOM 2305 C C . ALA A 1 294 ? 7.598 -8.946 -23.359 1.00 87.44 294 ALA A C 1
ATOM 2307 O O . ALA A 1 294 ? 7.842 -7.798 -22.973 1.00 87.44 294 ALA A O 1
ATOM 2308 N N . ALA A 1 295 ? 6.372 -9.312 -23.736 1.00 89.56 295 ALA A N 1
ATOM 2309 C CA . ALA A 1 295 ? 5.224 -8.434 -23.560 1.00 89.56 295 ALA A CA 1
ATOM 2310 C C . ALA A 1 295 ? 4.824 -8.359 -22.077 1.00 89.56 295 ALA A C 1
ATOM 2312 O O . ALA A 1 295 ? 4.852 -9.358 -21.354 1.00 89.56 295 ALA A O 1
ATOM 2313 N N . VAL A 1 296 ? 4.406 -7.176 -21.634 1.00 91.25 296 VAL A N 1
ATOM 2314 C CA . VAL A 1 296 ? 3.909 -6.924 -20.276 1.00 91.25 296 VAL A CA 1
ATOM 2315 C C . VAL A 1 296 ? 2.554 -6.237 -20.317 1.00 91.25 296 VAL A C 1
ATOM 2317 O O . VAL A 1 296 ? 2.281 -5.435 -21.210 1.00 91.25 296 VAL A O 1
ATOM 2320 N N . ASP A 1 297 ? 1.717 -6.527 -19.328 1.00 92.75 297 ASP A N 1
ATOM 2321 C CA . ASP A 1 297 ? 0.486 -5.786 -19.077 1.00 92.75 297 ASP A CA 1
ATOM 2322 C C . ASP A 1 297 ? 0.791 -4.681 -18.046 1.00 92.75 297 ASP A C 1
ATOM 2324 O O . ASP A 1 297 ? 1.231 -4.975 -16.930 1.00 92.75 297 ASP A O 1
ATOM 2328 N N . LEU A 1 298 ? 0.563 -3.413 -18.412 1.00 92.38 298 LEU A N 1
ATOM 2329 C CA . LEU A 1 298 ? 0.783 -2.243 -17.551 1.00 92.38 298 LEU A CA 1
ATOM 2330 C C . LEU A 1 298 ? -0.521 -1.531 -17.208 1.00 92.38 298 LEU A C 1
ATOM 2332 O O . LEU A 1 298 ? -1.285 -1.166 -18.101 1.00 92.38 298 LEU A O 1
ATOM 2336 N N . VAL A 1 299 ? -0.722 -1.227 -15.928 1.00 93.75 299 VAL A N 1
ATOM 2337 C CA . VAL A 1 299 ? -1.749 -0.281 -15.464 1.00 93.75 299 VAL A CA 1
ATOM 2338 C C . VAL A 1 299 ? -1.064 1.044 -15.151 1.00 93.75 299 VAL A C 1
ATOM 2340 O O . VAL A 1 299 ? -0.069 1.060 -14.430 1.00 93.75 299 VAL A O 1
ATOM 2343 N N . VAL A 1 300 ? -1.569 2.153 -15.700 1.00 92.44 300 VAL A N 1
ATOM 2344 C CA . VAL A 1 300 ? -0.932 3.477 -15.597 1.00 92.44 300 VAL A CA 1
ATOM 2345 C C . VAL A 1 300 ? -1.939 4.534 -15.136 1.00 92.44 300 VAL A C 1
ATOM 2347 O O . VAL A 1 300 ? -3.076 4.581 -15.605 1.00 92.44 300 VAL A O 1
ATOM 2350 N N . GLY A 1 301 ? -1.502 5.425 -14.248 1.00 89.38 301 GLY A N 1
ATOM 2351 C CA . GLY A 1 301 ? -2.195 6.643 -13.839 1.00 89.38 301 GLY A CA 1
ATOM 2352 C C . GLY A 1 301 ? -3.128 6.478 -12.642 1.00 89.38 301 GLY A C 1
ATOM 2353 O O . GLY A 1 301 ? -2.948 7.160 -11.637 1.00 89.38 301 GLY A O 1
ATOM 2354 N N . MET A 1 302 ? -4.138 5.617 -12.754 1.00 89.94 302 MET A N 1
ATOM 2355 C CA . MET A 1 302 ? -5.110 5.351 -11.682 1.00 89.94 302 MET A CA 1
ATOM 2356 C C . MET A 1 302 ? -4.805 4.024 -10.993 1.00 89.94 302 MET A C 1
ATOM 2358 O O . MET A 1 302 ? -4.340 3.091 -11.649 1.00 89.94 302 MET A O 1
ATOM 2362 N N . ALA A 1 303 ? -5.118 3.922 -9.698 1.00 90.69 303 ALA A N 1
ATOM 2363 C CA . ALA A 1 303 ? -4.989 2.653 -8.991 1.00 90.69 303 ALA A CA 1
ATOM 2364 C C . ALA A 1 303 ? -5.770 1.514 -9.680 1.00 90.69 303 ALA A C 1
ATOM 2366 O O . ALA A 1 303 ? -6.858 1.755 -10.221 1.00 90.69 303 ALA A O 1
ATOM 2367 N N . PRO A 1 304 ? -5.248 0.272 -9.639 1.00 90.94 304 PRO A N 1
ATOM 2368 C CA . PRO A 1 304 ? -5.901 -0.877 -10.249 1.00 90.94 304 PRO A CA 1
ATOM 2369 C C . PRO A 1 304 ? -7.303 -1.108 -9.678 1.00 90.94 304 PRO A C 1
ATOM 2371 O O . PRO A 1 304 ? -7.567 -0.884 -8.495 1.00 90.94 304 PRO A O 1
ATOM 2374 N N . GLY A 1 305 ? -8.215 -1.597 -10.520 1.00 87.75 305 GLY A N 1
ATOM 2375 C CA . GLY A 1 305 ? -9.567 -1.944 -10.086 1.00 87.75 305 GLY A CA 1
ATOM 2376 C C . GLY A 1 305 ? -9.574 -3.041 -9.013 1.00 87.75 305 GLY A C 1
ATOM 2377 O O . GLY A 1 305 ? -8.796 -3.991 -9.067 1.00 87.75 305 GLY A O 1
ATOM 2378 N N . TRP A 1 306 ? -10.493 -2.942 -8.047 1.00 89.25 306 TRP A N 1
ATOM 2379 C CA . TRP A 1 306 ? -10.628 -3.957 -6.993 1.00 89.25 306 TRP A CA 1
ATOM 2380 C C . TRP A 1 306 ? -11.058 -5.324 -7.551 1.00 89.25 306 TRP A C 1
ATOM 2382 O O . TRP A 1 306 ? -10.389 -6.329 -7.324 1.00 89.25 306 TRP A O 1
ATOM 2392 N N . VAL A 1 307 ? -12.166 -5.347 -8.306 1.00 88.69 307 VAL A N 1
ATOM 2393 C CA . VAL A 1 307 ? -12.771 -6.582 -8.846 1.00 88.69 307 VAL A CA 1
ATOM 2394 C C . VAL A 1 307 ? -11.889 -7.217 -9.917 1.00 88.69 307 VAL A C 1
ATOM 2396 O O . VAL A 1 307 ? -11.704 -8.427 -9.936 1.00 88.69 307 VAL A O 1
ATOM 2399 N N . ASP A 1 308 ? -11.354 -6.390 -10.808 1.00 89.12 308 ASP A N 1
ATOM 2400 C CA . ASP A 1 308 ? -10.388 -6.794 -11.819 1.00 89.12 308 ASP A CA 1
ATOM 2401 C C . ASP A 1 308 ? -9.308 -5.708 -11.874 1.00 89.12 308 ASP A C 1
ATOM 2403 O O . ASP A 1 308 ? -9.612 -4.589 -12.285 1.00 89.12 308 ASP A O 1
ATOM 2407 N N . PRO A 1 309 ? -8.073 -5.983 -11.432 1.00 89.19 309 PRO A N 1
ATOM 2408 C CA . PRO A 1 309 ? -6.988 -5.002 -11.415 1.00 89.19 309 PRO A CA 1
ATOM 2409 C C . PRO A 1 309 ? -6.440 -4.727 -12.815 1.00 89.19 309 PRO A C 1
ATOM 2411 O O . PRO A 1 309 ? -5.885 -3.659 -13.051 1.00 89.19 309 PRO A O 1
ATOM 2414 N N . TRP A 1 310 ? -6.609 -5.668 -13.745 1.00 91.62 310 TRP A N 1
ATOM 2415 C CA . TRP A 1 310 ? -6.012 -5.623 -15.075 1.00 91.62 310 TRP A CA 1
ATOM 2416 C C . TRP A 1 310 ? -6.989 -5.107 -16.131 1.00 91.62 310 TRP A C 1
ATOM 2418 O O . TRP A 1 310 ? -6.625 -5.011 -17.296 1.00 91.62 310 TRP A O 1
ATOM 2428 N N . TRP A 1 311 ? -8.204 -4.718 -15.736 1.00 86.94 311 TRP A N 1
ATOM 2429 C CA . TRP A 1 311 ? -9.239 -4.214 -16.646 1.00 86.94 311 TRP A CA 1
ATOM 2430 C C . TRP A 1 311 ? -8.788 -3.006 -17.485 1.00 86.94 311 TRP A C 1
ATOM 2432 O O . TRP A 1 311 ? -9.261 -2.793 -18.598 1.00 86.94 311 TRP A O 1
ATOM 2442 N N . GLN A 1 312 ? -7.893 -2.198 -16.912 1.00 88.12 312 GLN A N 1
ATOM 2443 C CA . GLN A 1 312 ? -7.296 -0.996 -17.495 1.00 88.12 312 GLN A CA 1
ATOM 2444 C C . GLN A 1 312 ? -5.906 -1.253 -18.077 1.00 88.12 312 GLN A C 1
ATOM 2446 O O . GLN A 1 312 ? -5.247 -0.313 -18.528 1.00 88.12 312 GLN A O 1
ATOM 2451 N N . ALA A 1 313 ? -5.428 -2.496 -18.014 1.00 91.06 313 ALA A N 1
ATOM 2452 C CA . ALA A 1 313 ? -4.078 -2.810 -18.412 1.00 91.06 313 ALA A CA 1
ATOM 2453 C C . ALA A 1 313 ? -3.917 -2.672 -19.924 1.00 91.06 313 ALA A C 1
ATOM 2455 O O . ALA A 1 313 ? -4.774 -3.067 -20.713 1.00 91.06 313 ALA A O 1
ATOM 2456 N N . ARG A 1 314 ? -2.782 -2.111 -20.321 1.00 89.75 314 ARG A N 1
ATOM 2457 C CA . ARG A 1 314 ? -2.351 -2.029 -21.710 1.00 89.75 314 ARG A CA 1
ATOM 2458 C C . ARG A 1 314 ? -1.227 -3.020 -21.910 1.00 89.75 314 ARG A C 1
ATOM 2460 O O . ARG A 1 314 ? -0.259 -2.993 -21.147 1.00 89.75 314 ARG A O 1
ATOM 2467 N N . ARG A 1 315 ? -1.328 -3.850 -22.944 1.00 90.19 315 ARG A N 1
ATOM 2468 C CA . ARG A 1 315 ? -0.214 -4.702 -23.334 1.00 90.19 315 ARG A CA 1
ATOM 2469 C C . ARG A 1 315 ? 0.813 -3.899 -24.107 1.00 90.19 315 ARG A C 1
ATOM 2471 O O . ARG A 1 315 ? 0.475 -3.179 -25.046 1.00 90.19 315 ARG A O 1
ATOM 2478 N N . VAL A 1 316 ? 2.066 -4.014 -23.695 1.00 89.56 316 VAL A N 1
ATOM 2479 C CA . VAL A 1 316 ? 3.169 -3.262 -24.284 1.00 89.56 316 VAL A CA 1
ATOM 2480 C C . VAL A 1 316 ? 4.442 -4.095 -24.317 1.00 89.56 316 VAL A C 1
ATOM 2482 O O . VAL A 1 316 ? 4.569 -5.084 -23.595 1.00 89.56 316 VAL A O 1
ATOM 2485 N N . ARG A 1 317 ? 5.410 -3.667 -25.126 1.00 87.88 317 ARG A N 1
ATOM 2486 C CA . ARG A 1 317 ? 6.802 -4.127 -25.023 1.00 87.88 317 ARG A CA 1
ATOM 2487 C C . ARG A 1 317 ? 7.688 -3.022 -24.483 1.00 87.88 317 ARG A C 1
ATOM 2489 O O . ARG A 1 317 ? 7.470 -1.853 -24.802 1.00 87.88 317 ARG A O 1
ATOM 2496 N N . ILE A 1 318 ? 8.684 -3.396 -23.687 1.00 88.50 318 ILE A N 1
ATOM 2497 C CA . ILE A 1 318 ? 9.637 -2.456 -23.098 1.00 88.50 318 ILE A CA 1
ATOM 2498 C C . ILE A 1 318 ? 10.817 -2.278 -24.056 1.00 88.50 318 ILE A C 1
ATOM 2500 O O . ILE A 1 318 ? 11.643 -3.175 -24.208 1.00 88.50 318 ILE A O 1
ATOM 2504 N N . LEU A 1 319 ? 10.887 -1.120 -24.714 1.00 83.88 319 LEU A N 1
ATOM 2505 C CA . LEU A 1 319 ? 11.926 -0.822 -25.704 1.00 83.88 319 LEU A CA 1
ATOM 2506 C C . LEU A 1 319 ? 13.205 -0.284 -25.070 1.00 83.88 319 LEU A C 1
ATOM 2508 O O . LEU A 1 319 ? 14.292 -0.573 -25.552 1.00 83.88 319 LEU A O 1
ATOM 2512 N N . ASP A 1 320 ? 13.065 0.534 -24.033 1.00 81.56 320 ASP A N 1
ATOM 2513 C CA . ASP A 1 320 ? 14.175 1.163 -23.323 1.00 81.56 320 ASP A CA 1
ATOM 2514 C C . ASP A 1 320 ? 13.695 1.576 -21.928 1.00 81.56 320 ASP A C 1
ATOM 2516 O O . ASP A 1 320 ? 12.517 1.905 -21.729 1.00 81.56 320 ASP A O 1
ATOM 2520 N N . VAL A 1 321 ? 14.607 1.578 -20.959 1.00 78.19 321 VAL A N 1
ATOM 2521 C CA . VAL A 1 321 ? 14.305 1.987 -19.589 1.00 78.19 321 VAL A CA 1
ATOM 2522 C C . VAL A 1 321 ? 15.289 3.049 -19.128 1.00 78.19 321 VAL A C 1
ATOM 2524 O O . VAL A 1 321 ? 16.381 2.766 -18.633 1.00 78.19 321 VAL A O 1
ATOM 2527 N N . ARG A 1 322 ? 14.864 4.308 -19.249 1.00 76.81 322 ARG A N 1
ATOM 2528 C CA . ARG A 1 322 ? 15.625 5.485 -18.823 1.00 76.81 322 ARG A CA 1
ATOM 2529 C C . ARG A 1 322 ? 15.266 5.811 -17.384 1.00 76.81 322 ARG A C 1
ATOM 2531 O O . ARG A 1 322 ? 14.554 6.773 -17.089 1.00 76.81 322 ARG A O 1
ATOM 2538 N N . PHE A 1 323 ? 15.719 4.947 -16.481 1.00 59.53 323 PHE A N 1
ATOM 2539 C CA . PHE A 1 323 ? 15.536 5.167 -15.052 1.00 59.53 323 PHE A CA 1
ATOM 2540 C C . PHE A 1 323 ? 16.233 6.460 -14.594 1.00 59.53 323 PHE A C 1
ATOM 2542 O O . PHE A 1 323 ? 17.324 6.763 -15.078 1.00 59.53 323 PHE A O 1
ATOM 2549 N N . PRO A 1 324 ? 15.650 7.189 -13.625 1.00 56.47 324 PRO A N 1
ATOM 2550 C CA . PRO A 1 324 ? 14.439 6.842 -12.879 1.00 56.47 324 PRO A CA 1
ATOM 2551 C C . PRO A 1 324 ? 13.131 7.313 -13.527 1.00 56.47 324 PRO A C 1
ATOM 2553 O O . PRO A 1 324 ? 12.076 7.009 -12.989 1.00 56.47 324 PRO A O 1
ATOM 2556 N N . GLU A 1 325 ? 13.158 8.045 -14.639 1.00 69.12 325 GLU A N 1
ATOM 2557 C CA . GLU A 1 325 ? 12.042 8.934 -14.979 1.00 69.12 325 GLU A CA 1
ATOM 2558 C C . GLU A 1 325 ? 11.069 8.359 -16.004 1.00 69.12 325 GLU A C 1
ATOM 2560 O O . GLU A 1 325 ? 9.867 8.577 -15.861 1.00 69.12 325 GLU A O 1
ATOM 2565 N N . VAL A 1 326 ? 11.544 7.626 -17.019 1.00 71.62 326 VAL A N 1
ATOM 2566 C CA . VAL A 1 326 ? 10.713 7.276 -18.182 1.00 71.62 326 VAL A CA 1
ATOM 2567 C C . VAL A 1 326 ? 11.012 5.878 -18.721 1.00 71.62 326 VAL A C 1
ATOM 2569 O O . VAL A 1 326 ? 12.162 5.480 -18.900 1.00 71.62 326 VAL A O 1
ATOM 2572 N N . VAL A 1 327 ? 9.947 5.153 -19.049 1.00 76.44 327 VAL A N 1
ATOM 2573 C CA . VAL A 1 327 ? 9.976 3.904 -19.811 1.00 76.44 327 VAL A CA 1
ATOM 2574 C C . VAL A 1 327 ? 9.507 4.193 -21.231 1.00 76.44 327 VAL A C 1
ATOM 2576 O O . VAL A 1 327 ? 8.462 4.822 -21.423 1.00 76.44 327 VAL A O 1
ATOM 2579 N N . VAL A 1 328 ? 10.267 3.729 -22.222 1.00 76.75 328 VAL A N 1
ATOM 2580 C CA . VAL A 1 328 ? 9.838 3.749 -23.621 1.00 76.75 328 VAL A CA 1
ATOM 2581 C C . VAL A 1 328 ? 9.130 2.435 -23.900 1.00 76.75 328 VAL A C 1
ATOM 2583 O O . VAL A 1 328 ? 9.726 1.360 -23.806 1.00 76.75 328 VAL A O 1
ATOM 2586 N N . ILE A 1 329 ? 7.849 2.522 -24.226 1.00 83.12 329 ILE A N 1
ATOM 2587 C CA . ILE A 1 329 ? 7.010 1.362 -24.493 1.00 83.12 329 ILE A CA 1
ATOM 2588 C C . ILE A 1 329 ? 6.523 1.381 -25.935 1.00 83.12 329 ILE A C 1
ATOM 2590 O O . ILE A 1 329 ? 6.229 2.444 -26.474 1.00 83.12 329 ILE A O 1
ATOM 2594 N N . ARG A 1 330 ? 6.380 0.205 -26.543 1.00 79.06 330 ARG A N 1
ATOM 2595 C CA . ARG A 1 330 ? 5.610 0.048 -27.779 1.00 79.06 330 ARG A CA 1
ATOM 2596 C C . ARG A 1 330 ? 4.223 -0.449 -27.435 1.00 79.06 330 ARG A C 1
ATOM 2598 O O . ARG A 1 330 ? 4.098 -1.517 -26.833 1.00 79.06 330 ARG A O 1
ATOM 2605 N N . ASP A 1 331 ? 3.204 0.322 -27.788 1.00 79.00 331 ASP A N 1
ATOM 2606 C CA . ASP A 1 331 ? 1.821 -0.097 -27.593 1.00 79.00 331 ASP A CA 1
ATOM 2607 C C . ASP A 1 331 ? 1.348 -1.079 -28.679 1.00 79.00 331 ASP A C 1
ATOM 2609 O O . ASP A 1 331 ? 2.037 -1.333 -29.669 1.00 79.00 331 ASP A O 1
ATOM 2613 N N . GLU A 1 332 ? 0.152 -1.643 -28.502 1.00 73.88 332 GLU A N 1
ATOM 2614 C CA . GLU A 1 332 ? -0.445 -2.594 -29.454 1.00 73.88 332 GLU A CA 1
ATOM 2615 C C . GLU A 1 332 ? -0.652 -2.017 -30.864 1.00 73.88 332 GLU A C 1
ATOM 2617 O O . GLU A 1 332 ? -0.793 -2.770 -31.825 1.00 73.88 332 GLU A O 1
ATOM 2622 N N . ARG A 1 333 ? -0.673 -0.686 -31.007 1.00 75.19 333 ARG A N 1
ATOM 2623 C CA . ARG A 1 333 ? -0.809 0.003 -32.297 1.00 75.19 333 ARG A CA 1
ATOM 2624 C C . ARG A 1 333 ? 0.546 0.226 -32.970 1.00 75.19 333 ARG A C 1
ATOM 2626 O O . ARG A 1 333 ? 0.593 0.812 -34.048 1.00 75.19 333 ARG A O 1
ATOM 2633 N N . GLY A 1 334 ? 1.632 -0.232 -32.346 1.00 75.81 334 GLY A N 1
ATOM 2634 C CA . GLY A 1 334 ? 2.998 -0.051 -32.818 1.00 75.81 334 GLY A CA 1
ATOM 2635 C C . GLY A 1 334 ? 3.553 1.349 -32.563 1.00 75.81 334 GLY A C 1
ATOM 2636 O O . GLY A 1 334 ? 4.610 1.667 -33.101 1.00 75.81 334 GLY A O 1
ATOM 2637 N N . ALA A 1 335 ? 2.867 2.181 -31.771 1.00 79.62 335 ALA A N 1
ATOM 2638 C CA . ALA A 1 335 ? 3.339 3.515 -31.434 1.00 79.62 335 ALA A CA 1
ATOM 2639 C C . ALA A 1 335 ? 4.280 3.464 -30.226 1.00 79.62 335 ALA A C 1
ATOM 2641 O O . ALA A 1 335 ? 3.993 2.813 -29.217 1.00 79.62 335 ALA A O 1
ATOM 2642 N N . ASP A 1 336 ? 5.383 4.201 -30.324 1.00 86.25 336 ASP A N 1
ATOM 2643 C CA . ASP A 1 336 ? 6.328 4.358 -29.227 1.00 86.25 336 ASP A CA 1
ATOM 2644 C C . ASP A 1 336 ? 5.824 5.471 -28.293 1.00 86.25 336 ASP A C 1
ATOM 2646 O O . ASP A 1 336 ? 5.596 6.610 -28.709 1.00 86.25 336 ASP A O 1
ATOM 2650 N N . VAL A 1 337 ? 5.610 5.135 -27.022 1.00 86.38 337 VAL A N 1
ATOM 2651 C CA . VAL A 1 337 ? 5.043 6.024 -26.002 1.00 86.38 337 VAL A CA 1
ATOM 2652 C C . VAL A 1 337 ? 5.998 6.119 -24.819 1.00 86.38 337 VAL A C 1
ATOM 2654 O O . VAL A 1 337 ? 6.581 5.130 -24.379 1.00 86.38 337 VAL A O 1
ATOM 2657 N N . LEU A 1 338 ? 6.135 7.328 -24.281 1.00 88.31 338 LEU A N 1
ATOM 2658 C CA . LEU A 1 338 ? 6.877 7.591 -23.055 1.00 88.31 338 LEU A CA 1
ATOM 2659 C C . LEU A 1 338 ? 5.928 7.517 -21.859 1.00 88.31 338 LEU A C 1
ATOM 2661 O O . LEU A 1 338 ? 4.926 8.232 -21.814 1.00 88.31 338 LEU A O 1
ATOM 2665 N N . VAL A 1 339 ? 6.247 6.667 -20.885 1.00 87.81 339 VAL A N 1
ATOM 2666 C CA . VAL A 1 339 ? 5.488 6.536 -19.636 1.00 87.81 339 VAL A CA 1
ATOM 2667 C C . VAL A 1 339 ? 6.402 6.850 -18.468 1.00 87.81 339 VAL A C 1
ATOM 2669 O O . VAL A 1 339 ? 7.457 6.237 -18.324 1.00 87.81 339 VAL A O 1
ATOM 2672 N N . ALA A 1 340 ? 5.993 7.791 -17.619 1.00 88.62 340 ALA A N 1
ATOM 2673 C CA . ALA A 1 340 ? 6.728 8.061 -16.397 1.00 88.62 340 ALA A CA 1
ATOM 2674 C C . ALA A 1 340 ? 6.641 6.853 -15.453 1.00 88.62 340 ALA A C 1
ATOM 2676 O O . ALA A 1 340 ? 5.553 6.323 -15.226 1.00 88.62 340 ALA A O 1
ATOM 2677 N N . THR A 1 341 ? 7.770 6.417 -14.897 1.00 88.25 341 THR A N 1
ATOM 2678 C CA . THR A 1 341 ? 7.843 5.210 -14.045 1.00 88.25 341 THR A CA 1
ATOM 2679 C C . THR A 1 341 ? 6.868 5.284 -12.871 1.00 88.25 341 THR A C 1
ATOM 2681 O O . THR A 1 341 ? 6.105 4.352 -12.655 1.00 88.25 341 THR A O 1
ATOM 2684 N N . HIS A 1 342 ? 6.811 6.428 -12.189 1.00 89.12 342 HIS A N 1
ATOM 2685 C CA . HIS A 1 342 ? 5.925 6.708 -11.055 1.00 89.12 342 HIS A CA 1
ATOM 2686 C C . HIS A 1 342 ? 4.429 6.782 -11.423 1.00 89.12 342 HIS A C 1
ATOM 2688 O O . HIS A 1 342 ? 3.572 6.924 -10.555 1.00 89.12 342 HIS A O 1
ATOM 2694 N N . GLU A 1 343 ? 4.079 6.761 -12.711 1.00 91.50 343 GLU A N 1
ATOM 2695 C CA . GLU A 1 343 ? 2.686 6.627 -13.146 1.00 91.50 343 GLU A CA 1
ATOM 2696 C C . GLU A 1 343 ? 2.290 5.154 -13.316 1.00 91.50 343 GLU A C 1
ATOM 2698 O O . GLU A 1 343 ? 1.104 4.871 -13.454 1.00 91.50 343 GLU A O 1
ATOM 2703 N N . ILE A 1 344 ? 3.231 4.203 -13.287 1.00 93.25 344 ILE A N 1
ATOM 2704 C CA . ILE A 1 344 ? 2.936 2.767 -13.364 1.00 93.25 344 ILE A CA 1
ATOM 2705 C C . ILE A 1 344 ? 2.379 2.303 -12.018 1.00 93.25 344 ILE A C 1
ATOM 2707 O O . ILE A 1 344 ? 3.021 2.435 -10.985 1.00 93.25 344 ILE A O 1
ATOM 2711 N N . GLN A 1 345 ? 1.175 1.746 -12.032 1.00 94.56 345 GLN A N 1
ATOM 2712 C CA . GLN A 1 345 ? 0.436 1.328 -10.839 1.00 94.56 345 GLN A CA 1
ATOM 2713 C C . GLN A 1 345 ? 0.458 -0.193 -10.652 1.00 94.56 345 GLN A C 1
ATOM 2715 O O . GLN A 1 345 ? 0.347 -0.680 -9.533 1.00 94.56 345 GLN A O 1
ATOM 2720 N N . ALA A 1 346 ? 0.612 -0.949 -11.742 1.00 93.88 346 ALA A N 1
ATOM 2721 C CA . ALA A 1 346 ? 0.820 -2.393 -11.716 1.00 93.88 346 ALA A CA 1
ATOM 2722 C C . ALA A 1 346 ? 1.528 -2.861 -12.995 1.00 93.88 346 ALA A C 1
ATOM 2724 O O . ALA A 1 346 ? 1.351 -2.270 -14.064 1.00 93.88 346 ALA A O 1
ATOM 2725 N N . ILE A 1 347 ? 2.294 -3.946 -12.880 1.00 93.12 347 ILE A N 1
ATOM 2726 C CA . ILE A 1 347 ? 2.996 -4.611 -13.982 1.00 93.12 347 ILE A CA 1
ATOM 2727 C C . ILE A 1 347 ? 2.934 -6.127 -13.795 1.00 93.12 347 ILE A C 1
ATOM 2729 O O . ILE A 1 347 ? 3.099 -6.627 -12.683 1.00 93.12 347 ILE A O 1
ATOM 2733 N N . ARG A 1 348 ? 2.716 -6.862 -14.885 1.00 90.50 348 ARG A N 1
ATOM 2734 C CA . ARG A 1 348 ? 2.953 -8.310 -14.949 1.00 90.50 348 ARG A CA 1
ATOM 2735 C C . ARG A 1 348 ? 3.459 -8.705 -16.329 1.00 90.50 348 ARG A C 1
ATOM 2737 O O . ARG A 1 348 ? 3.151 -8.033 -17.314 1.00 90.50 348 ARG A O 1
ATOM 2744 N N . LEU A 1 349 ? 4.162 -9.830 -16.411 1.00 87.56 349 LEU A N 1
ATOM 2745 C CA . LEU A 1 349 ? 4.413 -10.495 -17.688 1.00 87.56 349 LEU A CA 1
ATOM 2746 C C . LEU A 1 349 ? 3.076 -10.911 -18.316 1.00 87.56 349 LEU A C 1
ATOM 2748 O O . LEU A 1 349 ? 2.192 -11.430 -17.629 1.00 87.56 349 LEU A O 1
ATOM 2752 N N . ALA A 1 350 ? 2.916 -10.652 -19.610 1.00 83.12 350 ALA A N 1
ATOM 2753 C CA . ALA A 1 350 ? 1.757 -11.116 -20.353 1.00 83.12 350 ALA A CA 1
ATOM 2754 C C . ALA A 1 350 ? 1.848 -12.637 -20.548 1.00 83.12 350 ALA A C 1
ATOM 2756 O O . ALA A 1 350 ? 2.914 -13.161 -20.862 1.00 83.12 350 ALA A O 1
ATOM 2757 N N . ALA A 1 351 ? 0.730 -13.349 -20.387 1.00 73.81 351 ALA A N 1
ATOM 2758 C CA . ALA A 1 351 ? 0.667 -14.762 -20.754 1.00 73.81 351 ALA A CA 1
ATOM 2759 C C . ALA A 1 351 ? 0.826 -14.912 -22.278 1.00 73.81 351 ALA A C 1
ATOM 2761 O O . ALA A 1 351 ? 0.146 -14.200 -23.024 1.00 73.81 351 ALA A O 1
ATOM 2762 N N . GLU A 1 352 ? 1.687 -15.836 -22.720 1.00 57.53 352 GLU A N 1
ATOM 2763 C CA . GLU A 1 352 ? 2.031 -16.060 -24.138 1.00 57.53 352 GLU A CA 1
ATOM 2764 C C . GLU A 1 352 ? 0.798 -16.351 -25.020 1.00 57.53 352 GLU A C 1
ATOM 2766 O O . GLU A 1 352 ? 0.757 -15.915 -26.167 1.00 57.53 352 GLU A O 1
ATOM 2771 N N . ASP A 1 353 ? -0.255 -16.956 -24.453 1.00 45.47 353 ASP A N 1
ATOM 2772 C CA . ASP A 1 353 ? -1.473 -17.369 -25.175 1.00 45.47 353 ASP A CA 1
ATOM 2773 C C . ASP A 1 353 ? -2.697 -16.463 -24.963 1.00 45.47 353 ASP A C 1
ATOM 2775 O O . ASP A 1 353 ? -3.795 -16.735 -25.459 1.00 45.47 353 ASP A O 1
ATOM 2779 N N . ALA A 1 354 ? -2.567 -15.378 -24.199 1.00 43.59 354 ALA A N 1
ATOM 2780 C CA . ALA A 1 354 ? -3.701 -14.492 -23.984 1.00 43.59 354 ALA A CA 1
ATOM 2781 C C . ALA A 1 354 ? -3.862 -13.583 -25.205 1.00 43.59 354 ALA A C 1
ATOM 2783 O O . ALA A 1 354 ? -3.211 -12.548 -25.280 1.00 43.59 354 ALA A O 1
ATOM 2784 N N . GLU A 1 355 ? -4.747 -13.913 -26.148 1.00 42.72 355 GLU A N 1
ATOM 2785 C CA . GLU A 1 355 ? -5.204 -12.923 -27.128 1.00 42.72 355 GLU A CA 1
ATOM 2786 C C . GLU A 1 355 ? -5.600 -11.624 -26.390 1.00 42.72 355 GLU A C 1
ATOM 2788 O O . GLU A 1 355 ? -6.287 -11.712 -25.361 1.00 42.72 355 GLU A O 1
ATOM 2793 N N . PRO A 1 356 ? -5.235 -10.425 -26.895 1.00 46.12 356 PRO A N 1
ATOM 2794 C CA . PRO A 1 356 ? -5.501 -9.135 -26.236 1.00 46.12 356 PRO A CA 1
ATOM 2795 C C . PRO A 1 356 ? -6.966 -8.907 -25.816 1.00 46.12 356 PRO A C 1
ATOM 2797 O O . PRO A 1 356 ? -7.268 -8.039 -25.008 1.00 46.12 356 PRO A O 1
ATOM 2800 N N . TRP A 1 357 ? -7.886 -9.712 -26.351 1.00 41.50 357 TRP A N 1
ATOM 2801 C CA . TRP A 1 357 ? -9.337 -9.588 -26.297 1.00 41.50 357 TRP A CA 1
ATOM 2802 C C . TRP A 1 357 ? -10.051 -10.828 -25.715 1.00 41.50 357 TRP A C 1
ATOM 2804 O O . TRP A 1 357 ? -11.286 -10.887 -25.716 1.00 41.50 357 TRP A O 1
ATOM 2814 N N . ALA A 1 358 ? -9.325 -11.827 -25.196 1.00 38.31 358 ALA A N 1
ATOM 2815 C CA . ALA A 1 358 ? -9.936 -13.043 -24.639 1.00 38.31 358 ALA A CA 1
ATOM 2816 C C . ALA A 1 358 ? -10.843 -12.757 -23.419 1.00 38.31 358 ALA A C 1
ATOM 2818 O O . ALA A 1 358 ? -11.890 -13.385 -23.250 1.00 38.31 358 ALA A O 1
ATOM 2819 N N . TRP A 1 359 ? -10.516 -11.743 -22.614 1.00 44.84 359 TRP A N 1
ATOM 2820 C CA . TRP A 1 359 ? -11.254 -11.379 -21.398 1.00 44.84 359 TRP A CA 1
ATOM 2821 C C . TRP A 1 359 ? -12.557 -10.603 -21.673 1.00 44.84 359 TRP A C 1
ATOM 2823 O O . TRP A 1 359 ? -13.552 -10.812 -20.975 1.00 44.84 359 TRP A O 1
ATOM 2833 N N . HIS A 1 360 ? -12.629 -9.808 -22.749 1.00 42.00 360 HIS A N 1
ATOM 2834 C CA . HIS A 1 360 ? -13.884 -9.177 -23.187 1.00 42.00 360 HIS A CA 1
ATOM 2835 C C . HIS A 1 360 ? -14.957 -10.215 -23.580 1.00 42.00 360 HIS A C 1
ATOM 2837 O O . HIS A 1 360 ? -16.153 -9.992 -23.363 1.00 42.00 360 HIS A O 1
ATOM 2843 N N . ARG A 1 361 ? -14.553 -11.388 -24.095 1.00 41.81 361 ARG A N 1
ATOM 2844 C CA . ARG A 1 361 ? -15.480 -12.476 -24.463 1.00 41.81 361 ARG A CA 1
ATOM 2845 C C . ARG A 1 361 ? -16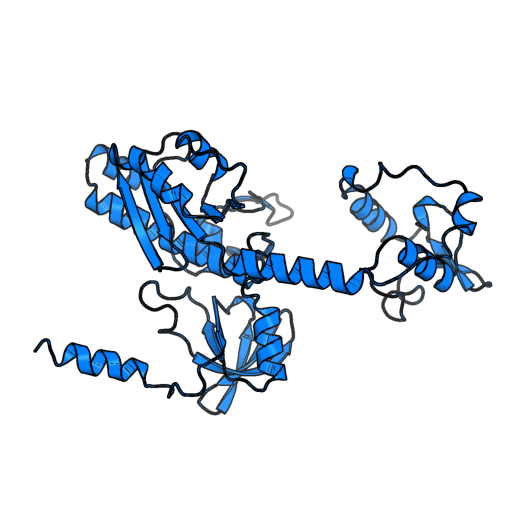.071 -13.213 -23.257 1.00 41.81 361 ARG A C 1
ATOM 2847 O O . ARG A 1 361 ? -17.220 -13.653 -23.338 1.00 41.81 361 ARG A O 1
ATOM 2854 N N . ILE A 1 362 ? -15.358 -13.296 -22.131 1.00 45.50 362 ILE A N 1
ATOM 2855 C CA . ILE A 1 362 ? -15.844 -13.993 -20.923 1.00 45.50 362 ILE A CA 1
ATOM 2856 C C . ILE A 1 362 ? -17.082 -13.280 -20.341 1.00 45.50 362 ILE A C 1
ATOM 2858 O O . ILE A 1 362 ? -18.035 -13.935 -19.914 1.00 45.50 362 ILE A O 1
ATOM 2862 N N . ARG A 1 363 ? -17.162 -11.944 -20.443 1.00 42.44 363 ARG A N 1
ATOM 2863 C CA . ARG A 1 363 ? -18.365 -11.180 -20.053 1.00 42.44 363 ARG A CA 1
ATOM 2864 C C . ARG A 1 363 ? -19.492 -11.205 -21.089 1.00 42.44 363 ARG A C 1
ATOM 2866 O O . ARG A 1 363 ? -20.656 -11.234 -20.697 1.00 42.44 363 ARG A O 1
ATOM 2873 N N . ALA A 1 364 ? -19.183 -11.261 -22.386 1.00 40.53 364 ALA A N 1
ATOM 2874 C CA . ALA A 1 364 ? -20.211 -11.392 -23.424 1.00 40.53 364 ALA A CA 1
ATOM 2875 C C . ALA A 1 364 ? -20.976 -12.729 -23.330 1.00 40.53 364 ALA A C 1
ATOM 2877 O O . ALA A 1 364 ? -22.158 -12.790 -23.667 1.00 40.53 364 ALA A O 1
ATOM 2878 N N . ARG A 1 365 ? -20.327 -13.788 -22.823 1.00 40.91 365 ARG A N 1
ATOM 2879 C CA . ARG A 1 365 ? -20.967 -15.087 -22.561 1.00 40.91 365 ARG A CA 1
ATOM 2880 C C . ARG A 1 365 ? -21.799 -15.092 -21.273 1.00 40.91 365 ARG A C 1
ATOM 2882 O O . ARG A 1 365 ? -22.919 -15.587 -21.302 1.00 40.91 365 ARG A O 1
ATOM 2889 N N . ASN A 1 366 ? -21.317 -14.470 -20.193 1.00 39.62 366 ASN A N 1
ATOM 2890 C CA . ASN A 1 366 ? -22.039 -14.426 -18.910 1.00 39.62 366 ASN A CA 1
ATOM 2891 C C . ASN A 1 366 ? -23.217 -13.433 -18.863 1.00 39.62 366 ASN A C 1
ATOM 2893 O O . ASN A 1 366 ? -24.081 -13.571 -18.003 1.00 39.62 366 ASN A O 1
ATOM 2897 N N . ASN A 1 367 ? -23.295 -12.470 -19.790 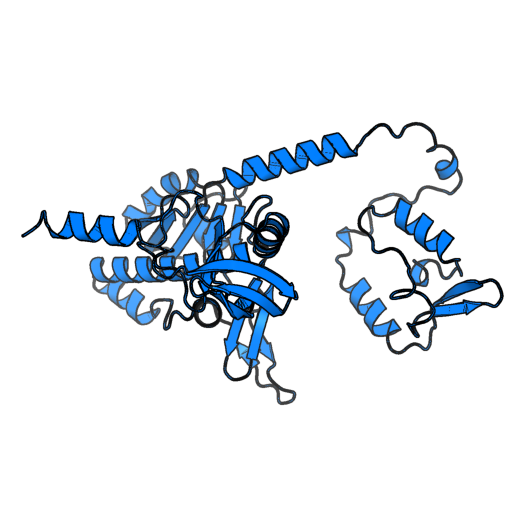1.00 39.09 367 ASN A N 1
ATOM 2898 C CA . ASN A 1 367 ? -24.475 -11.605 -19.950 1.00 39.09 367 ASN A CA 1
ATOM 2899 C C . ASN A 1 367 ? -25.537 -12.169 -20.911 1.00 39.09 367 ASN A C 1
ATOM 2901 O O . ASN A 1 367 ? -26.639 -11.635 -20.959 1.00 39.09 367 ASN A O 1
ATOM 2905 N N . ARG A 1 368 ? -25.244 -13.240 -21.664 1.00 38.50 368 ARG A N 1
ATOM 2906 C CA . ARG A 1 368 ? -26.239 -13.928 -22.512 1.00 38.50 368 ARG A CA 1
ATOM 2907 C C . ARG A 1 368 ? -26.973 -15.066 -21.800 1.00 38.50 368 ARG A C 1
ATOM 2909 O O . ARG A 1 368 ? -27.960 -15.553 -22.325 1.00 38.50 368 ARG A O 1
ATOM 2916 N N . SER A 1 369 ? -26.516 -15.470 -20.618 1.00 40.00 369 SER A N 1
ATOM 2917 C CA . SER A 1 369 ? -27.158 -16.483 -19.768 1.00 40.00 369 SER A CA 1
ATOM 2918 C C . SER A 1 369 ? -28.053 -15.885 -18.670 1.00 40.00 369 SER A C 1
ATOM 2920 O O . SER A 1 369 ? -28.510 -16.609 -17.788 1.00 40.00 369 SER A O 1
ATOM 2922 N N . LYS A 1 370 ? -28.307 -14.569 -18.714 1.00 42.62 370 LYS A N 1
ATOM 2923 C CA . LYS A 1 370 ? -29.228 -13.842 -17.820 1.00 42.62 370 LYS A CA 1
ATOM 2924 C C . LYS A 1 370 ? -30.215 -12.934 -18.575 1.00 42.62 370 LYS A C 1
ATOM 2926 O O . LYS A 1 370 ? -30.656 -11.929 -18.022 1.00 42.62 370 LYS A O 1
ATOM 2931 N N . LEU A 1 371 ? -30.535 -13.277 -19.823 1.00 37.47 371 LEU A N 1
ATOM 2932 C CA . LEU A 1 371 ? -31.657 -12.701 -20.569 1.00 37.47 371 LEU A CA 1
ATOM 2933 C C . LEU A 1 371 ? -32.702 -13.777 -20.827 1.00 37.47 371 LEU A C 1
ATOM 2935 O O . LEU A 1 371 ? -32.283 -14.881 -21.246 1.00 37.47 371 LEU A O 1
#

pLDDT: mean 77.76, std 18.36, range [29.83, 97.94]

Foldseek 3Di:
DLVVVVDWAALVRVVVVVVVVDPDDDRADPVNHPPPAPQWDQDPVRTIHGDPPGPCVVVVVVVVVPDDCPVPDDDPDDDPVVVVPPPDDDDDPPVVVVVVLVVQLVVQVVFWEWEKDAPDDLQDGQKMWIAGLVVLDIDIAGHPSLLVVQVVCVNGQEYEYAVVVSNCVNSVHDCVRHHYFHLFAPDQWDQPDPVRDIDGDGSQQQLCQQAVDHPQADDSVVLVVCNVVVVVVVNVVRRVSNRVSSSLQLLLCQQDQWTWGDDDPDTDTHGHPSHGNNGHYPVVQLVVQQVVQFKKWWDFQHGADSVGRRPRTWIWGFPDDPPPFWTFTQGPVRDTDIGGSSRTSDMDTDDPPDDPCPVVVVVVVVVVVVD

Radius of gyration: 26.31 Å; chains: 1; bounding box: 85×53×55 Å

Secondary structure (DSSP, 8-state):
-HHHH---B-HHHHHHHHHHH-S------TTTSTTT-TTEEE-TTS-EEE-TT-THHHHHHHHHHTS-GGGTSSS----TTGGGSTTS----SHHHHHHHHHHHHHHHHH--EEEEEEEE-SSSEEEEEEEETTTTEEEEEEGGGGGGHHHHHTT-SEEEESSHHHHHHHTT---TTSEEEE-S-SSSEEE-STT--EEE--HHHHHHHHH--SS-S--HHHHHHHHHHT-HHHHHHHHHHHHHHHHHHHHHHHHHSEEEEEETTEEEEEE---PPTTS--HHHHHHHHHHTT-EEEEEESSPPPSS-TTTT-EEEEEEEEETTTEEEEEETTS-EEEEEGGGEEEEEEPPTT--TTHHHHHHHHHTTS--

Sequence (371 aa):
MLDALRVPMTAEEIETFLAGLTTYRERLGPRNGPGMSDLFLMGEDGRLSLNPGAPGLVAMRRAVRGLPHAVLVEREQPTASEMRCVVRRVEPESDAETRRNAELEEIARMARRAVLRVVPSAEDPQAVAVLDVDQRSIQTFIGRDVAELAGLLERFDVIAGLHIHDTLHALGFNADRRGVVELEPPQTSRRLNRAERTLQITPELLIAGTTRIRRPLGEPETVARYLLEGDYRRLARQIESDVKALHALYQYGVLHGAVRLRWGSVDEMLATDWALPGDVNLRQQLKSAHEKDAAVDLVVGMAPGWVDPWWQARRVRILDVRFPEVVVIRDERGADVLVATHEIQAIRLAAEDAEPWAWHRIRARNNRSKL

Organism: Sorangium cellulosum (NCBI:txid56)